Protein AF-A0A7G1IHW8-F1 (afdb_monomer)

Organism: Mycobacterium kansasii (NCBI:txid1768)

Sequence (195 aa):
MTLSGDTATEGTVLIKMADIDGETWSEVPGPQPHAETDEQLTARFERDAIPLLDQLYGGALRMTRNPADAEDLLQETMVKAYAGFRSFREGTNLKAWLYRILTNTYINSYRKKQRQPAEYPTEAITDWQLAANAEHSSSGLRSAEVEALEALPDSEIKEALQALPEEFRMAVYYADVEGFPTRRSPRSWIPRSGR

Solvent-accessible surface area (backbone atoms only — not comparable to full-atom values): 12651 Å² total; per-residue (Å²): 135,88,80,91,84,88,79,88,84,88,87,87,78,88,80,82,89,86,78,95,87,79,82,83,75,73,79,72,81,67,85,66,84,75,73,75,47,69,69,58,51,48,54,52,45,50,68,65,47,57,81,44,44,68,59,51,40,55,51,33,31,73,74,61,76,36,69,69,61,11,51,54,50,46,51,55,31,49,55,52,44,60,76,47,45,86,77,56,64,86,94,55,68,59,68,63,52,51,51,50,47,36,51,53,49,51,52,50,52,51,55,50,55,72,73,42,84,88,81,77,95,62,99,66,86,50,71,65,58,52,51,59,53,21,78,76,42,98,75,46,83,76,52,73,65,57,57,52,54,69,71,46,81,56,63,68,61,50,51,56,48,64,71,41,58,67,74,59,38,54,53,49,46,44,42,73,73,72,58,47,66,77,89,73,60,68,95,72,82,65,82,78,82,77,130

Mean predicted aligned error: 17.04 Å

Secondary structure (DSSP, 8-state):
--------------PPP-----------------PPPHHHHHHHHHHHHGGGHHHHHHHHHHHHSSHHHHHHHHHHHHHHHHHHGGGPPTTS-HHHHHHHHHHHHHHHHHHHHHHS------SS--HHHHHHHHTTSSS-PPPHHHHHHHHS--HHHHHHHHHS-HHHHHHHIIIIIS---GGG--TTSS-----

InterPro domains:
  IPR000838 RNA polymerase sigma factor 70, ECF, conserved site [PS01063] (70-101)
  IPR007627 RNA polymerase sigma-70 region 2 [PF04542] (53-115)
  IPR013325 RNA polymerase sigma factor, region 2 [SSF88946] (33-132)
  IPR014284 RNA polymerase sigma-70-like domain [TIGR02937] (53-180)
  IPR014293 RNA polymerase sigma-70, actinobacteria [TIGR02947] (35-182)
  IPR039425 RNA polymerase sigma-70-like [PTHR43133] (52-182)

Nearest PDB structures (foldseek):
  6kon-assembly1_F  TM=9.443E-01  e=2.917E-16  Mycobacterium tuberculosis H37Rv
  6kop-assembly1_F  TM=8.930E-01  e=6.511E-14  Mycobacterium tuberculosis H37Rv
  6jcy-assembly1_F  TM=8.325E-01  e=1.889E-11  Mycobacterium tuberculosis H37Rv
  8z6g-assembly1_B  TM=4.455E-01  e=2.459E-04  Pseudomonas aeruginosa
  8z6g-assembly3_F  TM=4.409E-01  e=6.004E-04  Pseudomonas aeruginosa

Structure (mmCIF, N/CA/C/O backbone):
data_AF-A0A7G1IHW8-F1
#
_entry.id   AF-A0A7G1IHW8-F1
#
loop_
_atom_site.group_PDB
_atom_site.id
_atom_site.type_symbol
_atom_site.label_atom_id
_atom_site.label_alt_id
_atom_site.label_comp_id
_atom_site.label_asym_id
_atom_site.label_entity_id
_atom_site.label_seq_id
_atom_site.pdbx_PDB_ins_code
_atom_site.Cartn_x
_atom_site.Cartn_y
_atom_site.Cartn_z
_atom_site.occupancy
_atom_site.B_iso_or_equiv
_atom_site.auth_seq_id
_atom_site.auth_comp_id
_atom_site.auth_asym_id
_atom_site.auth_atom_id
_atom_site.pdbx_PDB_model_num
ATOM 1 N N . MET A 1 1 ? 31.142 -50.640 44.356 1.00 38.00 1 MET A N 1
ATOM 2 C CA . MET A 1 1 ? 30.486 -51.314 45.494 1.00 38.00 1 MET A CA 1
ATOM 3 C C . MET A 1 1 ? 29.102 -50.665 45.625 1.00 38.00 1 MET A C 1
ATOM 5 O O . MET A 1 1 ? 29.070 -49.513 46.020 1.00 38.00 1 MET A O 1
ATOM 9 N N . THR A 1 2 ? 28.034 -51.115 44.936 1.00 38.03 2 THR A N 1
ATOM 10 C CA . THR A 1 2 ? 27.139 -52.272 45.249 1.00 38.03 2 THR A CA 1
ATOM 11 C C . THR A 1 2 ? 26.574 -52.139 46.675 1.00 38.03 2 THR A C 1
ATOM 13 O O . THR A 1 2 ? 27.388 -52.007 47.578 1.00 38.03 2 THR A O 1
ATOM 16 N N . LEU A 1 3 ? 25.278 -52.142 47.018 1.00 37.34 3 LEU A N 1
ATOM 17 C CA . LEU A 1 3 ? 23.988 -52.660 46.505 1.00 37.34 3 LEU A CA 1
ATOM 18 C C . LEU A 1 3 ? 22.860 -51.849 47.219 1.00 37.34 3 LEU A C 1
ATOM 20 O O . LEU A 1 3 ? 23.146 -51.260 48.254 1.00 37.34 3 LEU A O 1
ATOM 24 N N . SER A 1 4 ? 21.653 -51.600 46.689 1.00 36.72 4 SER A N 1
ATOM 25 C CA . SER A 1 4 ? 20.512 -52.489 46.356 1.00 36.72 4 SER A CA 1
ATOM 26 C C . SER A 1 4 ? 19.758 -53.088 47.566 1.00 36.72 4 SER A C 1
ATOM 28 O O . SER A 1 4 ? 20.393 -53.572 48.497 1.00 36.72 4 SER A O 1
ATOM 30 N N . GLY A 1 5 ? 18.415 -53.078 47.487 1.00 35.91 5 GLY A N 1
ATOM 31 C CA . GLY A 1 5 ? 17.436 -53.707 48.399 1.00 35.91 5 GLY A CA 1
ATOM 32 C C . GLY A 1 5 ? 16.431 -52.680 48.943 1.00 35.91 5 GLY A C 1
ATOM 33 O O . GLY A 1 5 ? 16.771 -51.943 49.858 1.00 35.91 5 GLY A O 1
ATOM 34 N N . ASP A 1 6 ? 15.300 -52.374 48.301 1.00 41.12 6 ASP A N 1
ATOM 35 C CA . ASP A 1 6 ? 14.093 -53.181 48.020 1.00 41.12 6 ASP A CA 1
ATOM 36 C C . ASP A 1 6 ? 13.326 -53.626 49.278 1.00 41.12 6 ASP A C 1
ATOM 38 O O . ASP A 1 6 ? 13.800 -54.475 50.027 1.00 41.12 6 ASP A O 1
ATOM 42 N N . THR A 1 7 ? 12.125 -53.065 49.461 1.00 38.62 7 THR A N 1
ATOM 43 C CA . THR A 1 7 ? 11.012 -53.656 50.218 1.00 38.62 7 THR A CA 1
ATOM 44 C C . THR A 1 7 ? 9.680 -53.179 49.625 1.00 38.62 7 THR A C 1
ATOM 46 O O . THR A 1 7 ? 9.124 -52.144 49.996 1.00 38.62 7 THR A O 1
ATOM 49 N N . ALA A 1 8 ? 9.131 -53.969 48.704 1.00 40.31 8 ALA A N 1
ATOM 50 C CA . ALA A 1 8 ? 7.685 -54.064 48.522 1.00 40.31 8 ALA A CA 1
ATOM 51 C C . ALA A 1 8 ? 7.034 -54.658 49.788 1.00 40.31 8 ALA A C 1
ATOM 53 O O . ALA A 1 8 ? 7.705 -55.405 50.500 1.00 40.31 8 ALA A O 1
ATOM 54 N N . THR A 1 9 ? 5.754 -54.352 50.057 1.00 36.25 9 THR A N 1
ATOM 55 C CA . THR A 1 9 ? 4.663 -55.317 50.369 1.00 36.25 9 THR A CA 1
ATOM 56 C C . THR A 1 9 ? 3.375 -54.575 50.787 1.00 36.25 9 THR A C 1
ATOM 58 O O . THR A 1 9 ? 3.315 -53.927 51.825 1.00 36.25 9 THR A O 1
ATOM 61 N N . GLU A 1 10 ? 2.379 -54.683 49.903 1.00 34.34 10 GLU A N 1
ATOM 62 C CA . GLU A 1 10 ? 0.945 -54.959 50.119 1.00 34.34 10 GLU A CA 1
ATOM 63 C C . GLU A 1 10 ? 0.137 -54.183 51.178 1.00 34.34 10 GLU A C 1
ATOM 65 O O . GLU A 1 10 ? 0.258 -54.372 52.384 1.00 34.34 10 GLU A O 1
ATOM 70 N N . GLY A 1 11 ? -0.850 -53.429 50.682 1.00 34.06 11 GLY A N 1
ATOM 71 C CA . GLY A 1 11 ? -2.014 -52.977 51.440 1.00 34.06 11 GLY A CA 1
ATOM 72 C C . GLY A 1 11 ? -3.302 -53.386 50.729 1.00 34.06 11 GLY A C 1
ATOM 73 O O . GLY A 1 11 ? -3.938 -52.565 50.075 1.00 34.06 11 GLY A O 1
ATOM 74 N N . THR A 1 12 ? -3.676 -54.661 50.838 1.00 35.47 12 THR A N 1
ATOM 75 C CA . THR A 1 12 ? -5.012 -55.152 50.473 1.00 35.47 12 THR A CA 1
ATOM 76 C C . THR A 1 12 ? -5.963 -54.854 51.627 1.00 35.47 12 THR A C 1
ATOM 78 O O . THR A 1 12 ? -5.874 -55.488 52.675 1.00 35.47 12 THR A O 1
ATOM 81 N N . VAL A 1 13 ? -6.904 -53.928 51.437 1.00 38.59 13 VAL A N 1
ATOM 82 C CA . VAL A 1 13 ? -8.080 -53.815 52.310 1.00 38.59 13 VAL A CA 1
ATOM 83 C C . VAL A 1 13 ? -9.322 -54.086 51.474 1.00 38.59 13 VAL A C 1
ATOM 85 O O . VAL A 1 13 ? -9.838 -53.227 50.764 1.00 38.59 13 VAL A O 1
ATOM 88 N N . LEU A 1 14 ? -9.775 -55.334 51.569 1.00 32.97 14 LEU A N 1
ATOM 89 C CA . LEU A 1 14 ? -11.111 -55.775 51.194 1.00 32.97 14 LEU A CA 1
ATOM 90 C C . LEU A 1 14 ? -12.126 -55.111 52.136 1.00 32.97 14 LEU A C 1
ATOM 92 O O . LEU A 1 14 ? -12.186 -55.463 53.314 1.00 32.97 14 LEU A O 1
ATOM 96 N N . ILE A 1 15 ? -12.942 -54.189 51.622 1.00 37.16 15 ILE A N 1
ATOM 97 C CA . ILE A 1 15 ? -14.174 -53.754 52.293 1.00 37.16 15 ILE A CA 1
ATOM 98 C C . ILE A 1 15 ? -15.341 -54.517 51.668 1.00 37.16 15 ILE A C 1
ATOM 100 O O . ILE A 1 15 ? -15.551 -54.514 50.456 1.00 37.16 15 ILE A O 1
ATOM 104 N N . LYS A 1 16 ? -16.042 -55.237 52.539 1.00 33.97 16 LYS A N 1
ATOM 105 C CA . LYS A 1 16 ? -17.145 -56.154 52.264 1.00 33.97 16 LYS A CA 1
ATOM 106 C C . LYS A 1 16 ? -18.456 -55.374 52.092 1.00 33.97 16 LYS A C 1
ATOM 108 O O . LYS A 1 16 ? -18.687 -54.395 52.793 1.00 33.97 16 LYS A O 1
ATOM 113 N N . MET A 1 17 ? -19.281 -55.853 51.163 1.00 37.34 17 MET A N 1
ATOM 114 C CA . MET A 1 17 ? -20.646 -55.412 50.835 1.00 37.34 17 MET A CA 1
ATOM 115 C C . MET A 1 17 ? -21.640 -55.505 52.005 1.00 37.34 17 MET A C 1
ATOM 117 O O . MET A 1 17 ? -21.532 -56.449 52.791 1.00 37.34 17 MET A O 1
ATOM 121 N N . ALA A 1 18 ? -22.617 -54.580 52.002 1.00 32.38 18 ALA A N 1
ATOM 122 C CA . ALA A 1 18 ? -24.014 -54.604 52.512 1.00 32.38 18 ALA A CA 1
ATOM 123 C C . ALA A 1 18 ? -24.381 -53.142 52.897 1.00 32.38 18 ALA A C 1
ATOM 125 O O . ALA A 1 18 ? -23.586 -52.517 53.588 1.00 32.38 18 ALA A O 1
ATOM 126 N N . ASP A 1 19 ? -25.453 -52.452 52.500 1.00 32.84 19 ASP A N 1
ATOM 127 C CA . ASP A 1 19 ? -26.724 -52.744 51.840 1.00 32.84 19 ASP A CA 1
ATOM 128 C C . ASP A 1 19 ? -27.242 -51.433 51.188 1.00 32.84 19 ASP A C 1
ATOM 130 O O . ASP A 1 19 ? -27.009 -50.342 51.698 1.00 32.84 19 ASP A O 1
ATOM 134 N N . ILE A 1 20 ? -27.866 -51.568 50.016 1.00 45.91 20 ILE A N 1
ATOM 135 C CA . ILE A 1 20 ? -29.153 -50.990 49.572 1.00 45.91 20 ILE A CA 1
ATOM 136 C C . ILE A 1 20 ? -29.663 -49.720 50.307 1.00 45.91 20 ILE A C 1
ATOM 138 O O . ILE A 1 20 ? -30.088 -49.808 51.453 1.00 45.91 20 ILE A O 1
ATOM 142 N N . ASP A 1 21 ? -29.655 -48.581 49.588 1.00 38.84 21 ASP A N 1
ATOM 143 C CA . ASP A 1 21 ? -30.686 -47.514 49.493 1.00 38.84 21 ASP A CA 1
ATOM 144 C C . ASP A 1 21 ? -30.067 -46.108 49.335 1.00 38.84 21 ASP A C 1
ATOM 146 O O . ASP A 1 21 ? -29.251 -45.677 50.147 1.00 38.84 21 ASP A O 1
ATOM 150 N N . GLY A 1 22 ? -30.508 -45.360 48.316 1.00 36.78 22 GLY A N 1
ATOM 151 C CA . GLY A 1 22 ? -30.334 -43.901 48.250 1.00 36.78 22 GLY A CA 1
ATOM 152 C C . GLY A 1 22 ? -29.713 -43.379 46.956 1.00 36.78 22 GLY A C 1
ATOM 153 O O . GLY A 1 22 ? -28.584 -43.716 46.616 1.00 36.78 22 GLY A O 1
ATOM 154 N N . GLU A 1 23 ? -30.484 -42.541 46.261 1.00 42.62 23 GLU A N 1
ATOM 155 C CA . GLU A 1 23 ? -30.147 -41.688 45.118 1.00 42.62 23 GLU A CA 1
ATOM 156 C C . GLU A 1 23 ? -28.685 -41.702 44.628 1.00 42.62 23 GLU A C 1
ATOM 158 O O . GLU A 1 23 ? -27.805 -41.027 45.172 1.00 42.62 23 GLU A O 1
ATOM 163 N N . THR A 1 24 ? -28.450 -42.320 43.465 1.00 34.72 24 THR A N 1
ATOM 164 C CA . THR A 1 24 ? -27.388 -41.850 42.572 1.00 34.72 24 THR A CA 1
ATOM 165 C C . THR A 1 24 ? -27.776 -40.462 42.083 1.00 34.72 24 THR A C 1
ATOM 167 O O . THR A 1 24 ? -28.508 -40.315 41.102 1.00 34.72 24 THR A O 1
ATOM 170 N N . TRP A 1 25 ? -27.284 -39.443 42.781 1.00 33.88 25 TRP A N 1
ATOM 171 C CA . TRP A 1 25 ? -27.135 -38.103 42.240 1.00 33.88 25 TRP A CA 1
ATOM 172 C C . TRP A 1 25 ? -26.283 -38.219 40.978 1.00 33.88 25 TRP A C 1
ATOM 174 O O . TRP A 1 25 ? -25.057 -38.290 41.040 1.00 33.88 25 TRP A O 1
ATOM 184 N N . SER A 1 26 ? -26.937 -38.308 39.820 1.00 46.09 26 SER A N 1
ATOM 185 C CA . SER A 1 26 ? -26.280 -38.055 38.549 1.00 46.09 26 SER A CA 1
ATOM 186 C C . SER A 1 26 ? -25.810 -36.612 38.605 1.00 46.09 26 SER A C 1
ATOM 188 O O . SER A 1 26 ? -26.622 -35.686 38.563 1.00 46.09 26 SER A O 1
ATOM 190 N N . GLU A 1 27 ? -24.508 -36.458 38.792 1.00 46.34 27 GLU A N 1
ATOM 191 C CA . GLU A 1 27 ? -23.793 -35.199 38.800 1.00 46.34 27 GLU A CA 1
ATOM 192 C C . GLU A 1 27 ? -24.181 -34.403 37.553 1.00 46.34 27 GLU A C 1
ATOM 194 O O . GLU A 1 27 ? -23.764 -34.697 36.433 1.00 46.34 27 GLU A O 1
ATOM 199 N N . VAL A 1 28 ? -25.075 -33.431 37.747 1.00 52.84 28 VAL A N 1
ATOM 200 C CA . VAL A 1 28 ? -25.404 -32.438 36.733 1.00 52.84 28 VAL A CA 1
ATOM 201 C C . VAL A 1 28 ? -24.107 -31.669 36.515 1.00 52.84 28 VAL A C 1
ATOM 203 O O . VAL A 1 28 ? -23.625 -31.058 37.475 1.00 52.84 28 VAL A O 1
ATOM 206 N N . PRO A 1 29 ? -23.509 -31.676 35.311 1.00 53.09 29 PRO A N 1
ATOM 207 C CA . PRO A 1 29 ? -22.390 -30.796 35.058 1.00 53.09 29 PRO A CA 1
ATOM 208 C C . PRO A 1 29 ? -22.933 -29.380 35.229 1.00 53.09 29 PRO A C 1
ATOM 210 O O . PRO A 1 29 ? -23.807 -28.944 34.476 1.00 53.09 29 PRO A O 1
ATOM 213 N N . GLY A 1 30 ? -22.476 -28.701 36.284 1.00 45.94 30 GLY A N 1
ATOM 214 C CA . GLY A 1 30 ? -22.825 -27.313 36.545 1.00 45.94 30 GLY A CA 1
ATOM 215 C C . GLY A 1 30 ? -22.579 -26.478 35.286 1.00 45.94 30 GLY A C 1
ATOM 216 O O . GLY A 1 30 ? -21.710 -26.833 34.483 1.00 45.94 30 GLY A O 1
ATOM 217 N N . PRO A 1 31 ? -23.346 -25.397 35.069 1.00 47.94 31 PRO A N 1
ATOM 218 C CA . PRO A 1 31 ? -23.211 -24.587 33.871 1.00 47.94 31 PRO A CA 1
ATOM 219 C C . PRO A 1 31 ? -21.770 -24.080 33.793 1.00 47.94 31 PRO A C 1
ATOM 221 O O . PRO A 1 31 ? -21.360 -23.211 34.562 1.00 47.94 31 PRO A O 1
ATOM 224 N N . GLN A 1 32 ? -20.990 -24.658 32.876 1.00 52.56 32 GLN A N 1
ATOM 225 C CA . GLN A 1 32 ? -19.699 -24.116 32.474 1.00 52.56 32 GLN A CA 1
ATOM 226 C C . GLN A 1 32 ? -19.947 -22.645 32.109 1.00 52.56 32 GLN A C 1
ATOM 228 O O . GLN A 1 32 ? -20.956 -22.372 31.442 1.00 52.56 32 GLN A O 1
ATOM 233 N N . PRO A 1 33 ? -19.105 -21.687 32.544 1.00 53.47 33 PRO A N 1
ATOM 234 C CA . PRO A 1 33 ? -19.238 -20.306 32.107 1.00 53.47 33 PRO A CA 1
ATOM 235 C C . PRO A 1 33 ? -19.201 -20.348 30.584 1.00 53.47 33 PRO A C 1
ATOM 237 O O . PRO A 1 33 ? -18.226 -20.797 29.985 1.00 53.47 33 PRO A O 1
ATOM 240 N N . HIS A 1 34 ? -20.335 -20.028 29.983 1.00 52.69 34 HIS A N 1
ATOM 241 C CA . HIS A 1 34 ? -20.619 -20.221 28.573 1.00 52.69 34 HIS A CA 1
ATOM 242 C C . HIS A 1 34 ? -19.619 -19.366 27.810 1.00 52.69 34 HIS A C 1
ATOM 244 O O . HIS A 1 34 ? -19.762 -18.147 27.740 1.00 52.69 34 HIS A O 1
ATOM 250 N N . ALA A 1 35 ? -18.567 -20.010 27.304 1.00 69.44 35 ALA A N 1
ATOM 251 C CA . ALA A 1 35 ? -17.687 -19.409 26.327 1.00 69.44 35 ALA A CA 1
ATOM 252 C C . ALA A 1 35 ? -18.592 -18.934 25.189 1.00 69.44 35 ALA A C 1
ATOM 254 O O . ALA A 1 35 ? -19.310 -19.740 24.595 1.00 69.44 35 ALA A O 1
ATOM 255 N N . GLU A 1 36 ? -18.626 -17.620 24.981 1.00 77.06 36 GLU A N 1
ATOM 256 C CA . GLU A 1 36 ? -19.413 -16.985 23.931 1.00 77.06 36 GLU A CA 1
ATOM 257 C C . GLU A 1 36 ? -19.161 -17.723 22.610 1.00 77.06 36 GLU A C 1
ATOM 259 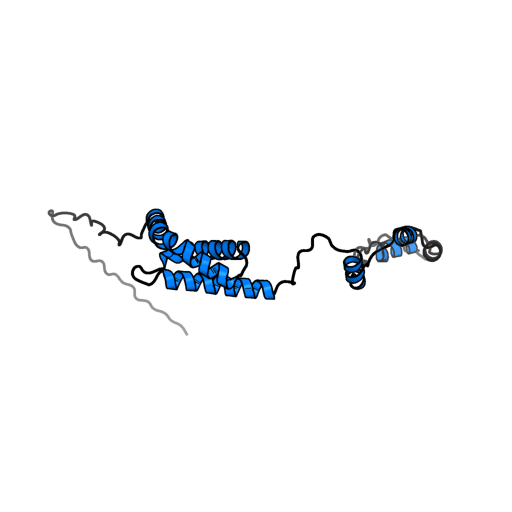O O . GLU A 1 36 ? -18.010 -17.962 22.228 1.00 77.06 36 GLU A O 1
ATOM 264 N N . THR A 1 37 ? -20.237 -18.152 21.948 1.00 87.81 37 THR A N 1
ATOM 265 C CA . THR A 1 37 ? -20.127 -18.804 20.636 1.00 87.81 37 THR A CA 1
ATOM 266 C C . THR A 1 37 ? -19.583 -17.809 19.613 1.00 87.81 37 THR A C 1
ATOM 268 O O . THR A 1 37 ? -19.703 -16.597 19.793 1.00 87.81 37 THR A O 1
ATOM 271 N N . ASP A 1 38 ? -18.981 -18.298 18.527 1.00 87.12 38 ASP A N 1
ATOM 272 C CA . ASP A 1 38 ? -18.393 -17.400 17.524 1.00 87.12 38 ASP A CA 1
ATOM 273 C C . ASP A 1 38 ? -19.450 -16.464 16.920 1.00 87.12 38 ASP A C 1
ATOM 275 O O . ASP A 1 38 ? -19.215 -15.270 16.810 1.00 87.12 38 ASP A O 1
ATOM 279 N N . GLU A 1 39 ? -20.657 -16.976 16.666 1.00 89.38 39 GLU A N 1
ATOM 280 C CA . GLU A 1 39 ? -21.793 -16.194 16.163 1.00 89.38 39 GLU A CA 1
ATOM 281 C C . GLU A 1 39 ? -22.210 -15.068 17.122 1.00 89.38 39 GLU A C 1
ATOM 283 O O . GLU A 1 39 ? -22.455 -13.938 16.697 1.00 89.38 39 GLU A O 1
ATOM 288 N N . GLN A 1 40 ? -22.260 -15.350 18.429 1.00 90.19 40 GLN A N 1
ATOM 289 C CA . GLN A 1 40 ? -22.561 -14.338 19.448 1.00 90.19 40 GLN A CA 1
ATOM 290 C C . GLN A 1 40 ? -21.471 -13.264 19.500 1.00 90.19 40 GLN A C 1
ATOM 292 O O . GLN A 1 40 ? -21.778 -12.072 19.561 1.00 90.19 40 GLN A O 1
ATOM 297 N N . LEU A 1 41 ? -20.209 -13.682 19.389 1.00 88.75 41 LEU A N 1
ATOM 298 C CA . LEU A 1 41 ? -19.065 -12.784 19.393 1.00 88.75 41 LEU A CA 1
ATOM 299 C C . LEU A 1 41 ? -19.035 -11.883 18.153 1.00 88.75 41 LEU A C 1
ATOM 301 O O . LEU A 1 41 ? -18.745 -10.689 18.273 1.00 88.75 41 LEU A O 1
ATOM 305 N N . THR A 1 42 ? -19.374 -12.421 16.979 1.00 91.06 42 THR A N 1
ATOM 306 C CA . THR A 1 42 ? -19.546 -11.643 15.746 1.00 91.06 42 THR A CA 1
ATOM 307 C C . THR A 1 42 ? -20.673 -10.629 15.898 1.00 91.06 42 THR A C 1
ATOM 309 O O . THR A 1 42 ? -20.454 -9.443 15.661 1.00 91.06 42 THR A O 1
ATOM 312 N N . ALA A 1 43 ? -21.845 -11.048 16.382 1.00 92.62 43 ALA A N 1
ATOM 313 C CA . ALA A 1 43 ? -22.979 -10.148 16.586 1.00 92.62 43 ALA A CA 1
ATOM 314 C C . ALA A 1 43 ? -22.649 -9.014 17.575 1.00 92.62 43 ALA A C 1
ATOM 316 O O . ALA A 1 43 ? -23.015 -7.855 17.354 1.00 92.62 43 ALA A O 1
ATOM 317 N N . ARG A 1 44 ? -21.909 -9.320 18.649 1.00 90.81 44 ARG A N 1
ATOM 318 C CA . ARG A 1 44 ? -21.406 -8.315 19.593 1.00 90.81 44 ARG A CA 1
ATOM 319 C C . ARG A 1 44 ? -20.441 -7.343 18.916 1.00 90.81 44 ARG A C 1
ATOM 321 O O . ARG A 1 44 ? -20.553 -6.133 19.113 1.00 90.81 44 ARG A O 1
ATOM 328 N N . PHE A 1 45 ? -19.498 -7.863 18.131 1.00 92.12 45 PHE A N 1
ATOM 329 C CA . PHE A 1 45 ? -18.530 -7.046 17.404 1.00 92.12 45 PHE A CA 1
ATOM 330 C C . PHE A 1 45 ? -19.229 -6.083 16.452 1.00 92.12 45 PHE A C 1
ATOM 332 O O . PHE A 1 45 ? -18.940 -4.892 16.476 1.00 92.12 45 PHE A O 1
ATOM 339 N N . GLU A 1 46 ? -20.174 -6.575 15.656 1.00 93.25 46 GLU A N 1
ATOM 340 C CA . GLU A 1 46 ? -20.927 -5.759 14.708 1.00 93.25 46 GLU A CA 1
ATOM 341 C C . GLU A 1 46 ? -21.697 -4.642 15.414 1.00 93.25 46 GLU A C 1
ATOM 343 O O . GLU A 1 46 ? -21.552 -3.473 15.055 1.00 93.25 46 GLU A O 1
ATOM 348 N N . ARG A 1 47 ? -22.442 -4.978 16.474 1.00 92.81 47 ARG A N 1
ATOM 349 C CA . ARG A 1 47 ? -23.218 -4.011 17.262 1.00 92.81 47 ARG A CA 1
ATOM 350 C C . ARG A 1 47 ? -22.357 -2.862 17.791 1.00 92.81 47 ARG A C 1
ATOM 352 O O . ARG A 1 47 ? -22.782 -1.709 17.736 1.00 92.81 47 ARG A O 1
ATOM 359 N N . ASP A 1 48 ? -21.171 -3.173 18.311 1.00 91.62 48 ASP A N 1
ATOM 360 C CA . ASP A 1 48 ? -20.350 -2.193 19.025 1.00 91.62 48 ASP A CA 1
ATOM 361 C C . ASP A 1 48 ? -19.326 -1.489 18.112 1.00 91.62 48 ASP A C 1
ATOM 363 O O . ASP A 1 48 ? -19.006 -0.317 18.328 1.00 91.62 48 ASP A O 1
ATOM 367 N N . ALA A 1 49 ? -18.806 -2.174 17.088 1.00 91.75 49 ALA A N 1
ATOM 368 C CA . ALA A 1 49 ? -17.748 -1.661 16.218 1.00 91.75 49 ALA A CA 1
ATOM 369 C C . ALA A 1 49 ? -18.275 -0.937 14.969 1.00 91.75 49 ALA A C 1
ATOM 371 O O . ALA A 1 49 ? -17.673 0.065 14.578 1.00 91.75 49 ALA A O 1
ATOM 372 N N . ILE A 1 50 ? -19.392 -1.376 14.364 1.00 92.56 50 ILE A N 1
ATOM 373 C CA . ILE A 1 50 ? -19.949 -0.735 13.153 1.00 92.56 50 ILE A CA 1
ATOM 374 C C . ILE A 1 50 ? -20.242 0.759 13.371 1.00 92.56 50 ILE A C 1
ATOM 376 O O . ILE A 1 50 ? -19.817 1.560 12.538 1.00 92.56 50 ILE A O 1
ATOM 380 N N . PRO A 1 51 ? -20.855 1.200 14.490 1.00 95.06 51 PRO A N 1
ATOM 381 C CA . PRO A 1 51 ? -21.108 2.626 14.726 1.00 95.06 51 PRO A CA 1
ATOM 382 C C . PRO A 1 51 ? -19.836 3.485 14.831 1.00 95.06 51 PRO A C 1
ATOM 384 O O . PRO A 1 51 ? -19.894 4.711 14.734 1.00 95.06 51 PRO A O 1
ATOM 387 N N . LEU A 1 52 ? -18.679 2.860 15.073 1.00 94.44 52 LEU A N 1
ATOM 388 C CA . LEU A 1 52 ? -17.389 3.536 15.193 1.00 94.44 52 LEU A CA 1
ATOM 389 C C . LEU A 1 52 ? -16.628 3.605 13.861 1.00 94.44 52 LEU A C 1
ATOM 391 O O . LEU A 1 52 ? -15.633 4.332 13.795 1.00 94.44 52 LEU A O 1
ATOM 395 N N . LEU A 1 53 ? -17.084 2.905 12.814 1.00 94.50 53 LEU A N 1
ATOM 396 C CA . LEU A 1 53 ? -16.408 2.836 11.514 1.00 94.50 53 LEU A CA 1
ATOM 397 C C . LEU A 1 53 ? -16.190 4.215 10.896 1.00 94.50 53 LEU A C 1
ATOM 399 O O . LEU A 1 53 ? -15.052 4.542 10.572 1.00 94.50 53 LEU A O 1
ATOM 403 N N . ASP A 1 54 ? -17.222 5.058 10.823 1.00 95.00 54 ASP A N 1
ATOM 404 C CA . ASP A 1 54 ? -17.109 6.400 10.229 1.00 95.00 54 ASP A CA 1
ATOM 405 C C . ASP A 1 54 ? -16.082 7.275 10.962 1.00 95.00 54 ASP A C 1
ATOM 407 O O . ASP A 1 54 ? -15.318 8.031 10.356 1.00 95.00 54 ASP A O 1
ATOM 411 N N . GLN A 1 55 ? -16.006 7.147 12.290 1.00 95.56 55 GLN A N 1
ATOM 412 C CA . GLN A 1 55 ? -15.038 7.893 13.096 1.00 95.56 55 GLN A CA 1
ATOM 413 C C . GLN A 1 55 ? -13.611 7.371 12.887 1.00 95.56 55 GLN A C 1
ATOM 415 O O . GLN A 1 55 ? -12.664 8.161 12.800 1.00 95.56 55 GLN A O 1
ATOM 420 N N . LEU A 1 56 ? -13.443 6.049 12.799 1.00 96.12 56 L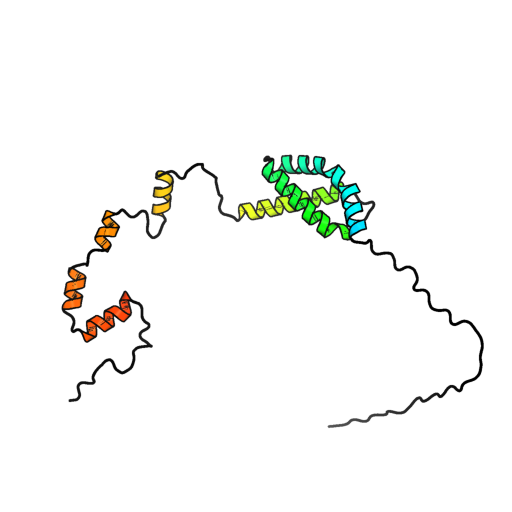EU A N 1
ATOM 421 C CA . LEU A 1 56 ? -12.157 5.425 12.496 1.00 96.12 56 LEU A CA 1
ATOM 422 C C . LEU A 1 56 ? -11.696 5.775 11.083 1.00 96.12 56 LEU A C 1
ATOM 424 O O . LEU A 1 56 ? -10.527 6.116 10.918 1.00 96.12 56 LEU A O 1
ATOM 428 N N . TYR A 1 57 ? -12.606 5.792 10.108 1.00 97.38 57 TYR A N 1
ATOM 429 C CA . TYR A 1 57 ? -12.338 6.227 8.742 1.00 97.38 57 TYR A CA 1
ATOM 430 C C . TYR A 1 57 ? -11.859 7.681 8.701 1.00 97.38 57 TYR A C 1
ATOM 432 O O . TYR A 1 57 ? -10.797 7.964 8.153 1.00 97.38 57 TYR A O 1
ATOM 440 N N . GLY A 1 58 ? -12.556 8.605 9.375 1.00 96.94 58 GLY A N 1
ATOM 441 C CA . GLY A 1 58 ? -12.102 9.997 9.485 1.00 96.94 58 GLY A CA 1
ATOM 442 C C . GLY A 1 58 ? -10.725 10.128 10.154 1.00 96.94 58 GLY A C 1
ATOM 443 O O . GLY A 1 58 ? -9.908 10.970 9.773 1.00 96.94 58 GLY A O 1
ATOM 444 N N . GLY A 1 59 ? -10.432 9.259 11.127 1.00 96.31 59 GLY A N 1
ATOM 445 C CA . GLY A 1 59 ? -9.107 9.135 11.735 1.00 96.31 59 GLY A CA 1
ATOM 446 C C . GLY A 1 59 ? -8.041 8.662 10.745 1.00 96.31 59 GLY A C 1
ATOM 447 O O . GLY A 1 59 ? -6.992 9.298 10.638 1.00 96.31 59 GLY A O 1
ATOM 448 N N . ALA A 1 60 ? -8.325 7.588 10.008 1.00 96.44 60 ALA A N 1
ATOM 449 C CA . ALA A 1 60 ? -7.459 7.012 8.986 1.00 96.44 60 ALA A CA 1
ATOM 450 C C . ALA A 1 60 ? -7.163 8.026 7.874 1.00 96.44 60 ALA A C 1
ATOM 452 O O . ALA A 1 60 ? -6.001 8.256 7.552 1.00 96.44 60 ALA A O 1
ATOM 453 N N . LEU A 1 61 ? -8.188 8.727 7.385 1.00 97.31 61 LEU A N 1
ATOM 454 C CA . LEU A 1 61 ? -8.066 9.740 6.340 1.00 97.31 61 LEU A CA 1
ATOM 455 C C . LEU A 1 61 ? -7.143 10.891 6.753 1.00 97.31 61 LEU A C 1
ATOM 457 O O . LEU A 1 61 ? -6.332 11.364 5.958 1.00 97.31 61 LEU A O 1
ATOM 461 N N . ARG A 1 62 ? -7.197 11.315 8.022 1.00 96.25 62 ARG A N 1
ATOM 462 C CA . ARG A 1 62 ? -6.278 12.335 8.550 1.00 96.25 62 ARG A CA 1
ATOM 463 C C . ARG A 1 62 ? -4.825 11.846 8.605 1.00 96.25 62 ARG A C 1
ATOM 465 O O . ARG A 1 62 ? -3.911 12.667 8.534 1.00 96.25 62 ARG A O 1
ATOM 472 N N . MET A 1 63 ? -4.607 10.539 8.756 1.00 93.69 63 MET A N 1
ATOM 473 C CA . MET A 1 63 ? -3.277 9.928 8.816 1.00 93.69 63 MET A CA 1
ATOM 474 C C . MET A 1 63 ? -2.695 9.673 7.421 1.00 93.69 63 MET A C 1
ATOM 476 O O . MET A 1 63 ? -1.533 9.998 7.196 1.00 93.69 63 MET A O 1
ATOM 480 N N . THR A 1 64 ? -3.485 9.132 6.490 1.00 93.62 64 THR A N 1
ATOM 481 C CA . THR A 1 64 ? -3.022 8.736 5.147 1.00 93.62 64 THR A CA 1
ATOM 482 C C . THR A 1 64 ? -3.102 9.861 4.121 1.00 93.62 64 THR A C 1
ATOM 484 O O . THR A 1 64 ? -2.302 9.888 3.191 1.00 93.62 64 THR A O 1
ATOM 487 N N . ARG A 1 65 ? -4.040 10.806 4.285 1.00 94.19 65 ARG A N 1
ATOM 488 C CA . ARG A 1 65 ? -4.355 11.882 3.322 1.00 94.19 65 ARG A CA 1
ATOM 489 C C . ARG A 1 65 ? -4.776 11.389 1.928 1.00 94.19 65 ARG A C 1
ATOM 491 O O . ARG A 1 65 ? -4.835 12.188 0.999 1.00 94.19 65 ARG A O 1
ATOM 498 N N . ASN A 1 66 ? -5.091 10.105 1.795 1.00 92.75 66 ASN A N 1
ATOM 499 C CA . ASN A 1 66 ? -5.563 9.464 0.575 1.00 92.75 66 ASN A CA 1
ATOM 500 C C . ASN A 1 66 ? -6.762 8.569 0.939 1.00 92.75 66 ASN A C 1
ATOM 502 O O . ASN A 1 66 ? -6.607 7.733 1.835 1.00 92.75 66 ASN A O 1
ATOM 506 N N . PRO A 1 67 ? -7.935 8.738 0.294 1.00 95.00 67 PRO A N 1
ATOM 507 C CA . PRO A 1 67 ? -9.117 7.916 0.554 1.00 95.00 67 PRO A CA 1
ATOM 508 C C . PRO A 1 67 ? -8.872 6.414 0.383 1.00 95.00 67 PRO A C 1
ATOM 510 O O . PRO A 1 67 ? -9.211 5.654 1.282 1.00 95.00 67 PRO A O 1
ATOM 513 N N . ALA A 1 68 ? -8.206 5.993 -0.698 1.00 94.19 68 ALA A N 1
ATOM 514 C CA . ALA A 1 68 ? -7.951 4.575 -0.962 1.00 94.19 68 ALA A CA 1
ATOM 515 C C . ALA A 1 68 ? -7.061 3.953 0.129 1.00 94.19 68 ALA A C 1
ATOM 517 O O . ALA A 1 68 ? -7.426 2.960 0.749 1.00 94.19 68 ALA A O 1
ATOM 518 N N . ASP A 1 69 ? -5.950 4.618 0.467 1.00 93.38 69 ASP A N 1
ATOM 519 C CA . ASP A 1 69 ? -5.070 4.162 1.552 1.00 93.38 69 ASP A CA 1
ATOM 520 C C . ASP A 1 69 ? -5.786 4.171 2.922 1.00 93.38 69 ASP A C 1
ATOM 522 O O . ASP A 1 69 ? -5.440 3.398 3.818 1.00 93.38 69 ASP A O 1
ATOM 526 N N . ALA A 1 70 ? -6.755 5.074 3.128 1.00 95.81 70 ALA A N 1
ATOM 527 C CA . ALA A 1 70 ? -7.544 5.134 4.359 1.00 95.81 70 ALA A CA 1
ATOM 528 C C . ALA A 1 70 ? -8.521 3.956 4.472 1.00 95.81 70 ALA A C 1
ATOM 530 O O . ALA A 1 70 ? -8.664 3.398 5.561 1.00 95.81 70 ALA A O 1
ATOM 531 N N . GLU A 1 71 ? -9.174 3.585 3.369 1.00 96.31 71 GLU A N 1
ATOM 532 C CA . GLU A 1 71 ? -10.049 2.414 3.288 1.00 96.31 71 GLU A CA 1
ATOM 533 C C . GLU A 1 71 ? -9.263 1.130 3.564 1.00 96.31 71 GLU A C 1
ATOM 535 O O . GLU A 1 71 ? -9.659 0.353 4.434 1.00 96.31 71 GLU A O 1
ATOM 540 N N . ASP A 1 72 ? -8.105 0.960 2.925 1.00 95.94 72 ASP A N 1
ATOM 541 C CA . ASP A 1 72 ? -7.229 -0.197 3.137 1.00 95.94 72 ASP A CA 1
ATOM 542 C C . ASP A 1 72 ? -6.775 -0.302 4.600 1.00 95.94 72 ASP A C 1
ATOM 544 O O . ASP A 1 72 ? -6.867 -1.359 5.235 1.00 95.94 72 ASP A O 1
ATOM 548 N N . LEU A 1 73 ? -6.335 0.820 5.180 1.00 96.44 73 LEU A N 1
ATOM 549 C CA . LEU A 1 73 ? -5.924 0.882 6.581 1.00 96.44 73 LEU A CA 1
ATOM 550 C C . LEU A 1 73 ? -7.080 0.536 7.534 1.00 96.44 73 LEU A C 1
ATOM 552 O O . LEU A 1 73 ? -6.869 -0.150 8.543 1.00 96.44 73 LEU A O 1
ATOM 556 N N . LEU A 1 74 ? -8.291 1.016 7.244 1.00 96.88 74 LEU A N 1
ATOM 557 C CA . LEU A 1 74 ? -9.483 0.713 8.030 1.00 96.88 74 LEU A CA 1
ATOM 558 C C . LEU A 1 74 ? -9.827 -0.777 7.947 1.00 96.88 74 LEU A C 1
ATOM 560 O O . LEU A 1 74 ? -10.023 -1.403 8.987 1.00 96.88 74 LEU A O 1
ATOM 564 N N . GLN A 1 75 ? -9.846 -1.358 6.748 1.00 96.06 75 GLN A N 1
ATOM 565 C CA . GLN A 1 75 ? -10.126 -2.781 6.555 1.00 96.06 75 GLN A CA 1
ATOM 566 C C . GLN A 1 75 ? -9.122 -3.656 7.309 1.00 96.06 75 GLN A C 1
ATOM 568 O O . GLN A 1 75 ? -9.517 -4.526 8.087 1.00 96.06 75 GLN A O 1
ATOM 573 N N . GLU A 1 76 ? -7.822 -3.385 7.168 1.00 96.94 76 GLU A N 1
ATOM 574 C CA . GLU A 1 76 ? -6.787 -4.147 7.872 1.00 96.94 76 GLU A CA 1
ATOM 575 C C . GLU A 1 76 ? -6.920 -4.011 9.401 1.00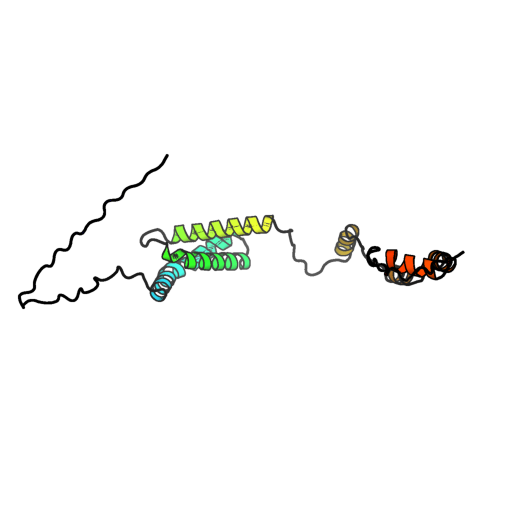 96.94 76 GLU A C 1
ATOM 577 O O . GLU A 1 76 ? -6.708 -4.969 10.153 1.00 96.94 76 GLU A O 1
ATOM 582 N N . THR A 1 77 ? -7.330 -2.832 9.874 1.00 96.62 77 THR A N 1
ATOM 583 C CA . THR A 1 77 ? -7.634 -2.591 11.290 1.00 96.62 77 THR A CA 1
ATOM 584 C C . THR A 1 77 ? -8.816 -3.432 11.759 1.00 96.62 77 THR A C 1
ATOM 586 O O . THR A 1 77 ? -8.724 -4.039 12.825 1.00 96.62 77 THR A O 1
ATOM 589 N N . MET A 1 78 ? -9.893 -3.517 10.975 1.00 95.56 78 MET A N 1
ATOM 590 C CA . MET A 1 78 ? -11.076 -4.312 11.312 1.00 95.56 78 MET A CA 1
ATOM 591 C C . MET A 1 78 ? -10.771 -5.810 11.342 1.00 95.56 78 MET A C 1
ATOM 593 O O . MET A 1 78 ? -11.185 -6.487 12.280 1.00 95.56 78 MET A O 1
ATOM 597 N N . VAL A 1 79 ? -9.967 -6.316 10.401 1.00 96.25 79 VAL A N 1
ATOM 598 C CA . VAL A 1 79 ? -9.506 -7.716 10.397 1.00 96.25 79 VAL A CA 1
ATOM 599 C C . VAL A 1 79 ? -8.726 -8.038 11.676 1.00 96.25 79 VAL A C 1
ATOM 601 O O . VAL A 1 79 ? -8.994 -9.039 12.344 1.00 96.25 79 VAL A O 1
ATOM 604 N N . LYS A 1 80 ? -7.787 -7.168 12.070 1.00 95.56 80 LYS A N 1
ATOM 605 C CA . LYS A 1 80 ? -7.002 -7.344 13.306 1.00 95.56 80 LYS A CA 1
ATOM 606 C C . LYS A 1 80 ? -7.849 -7.192 14.564 1.00 95.56 80 LYS A C 1
ATOM 608 O O . LYS A 1 80 ? -7.629 -7.914 15.536 1.00 95.56 80 LYS A O 1
ATOM 613 N N . ALA A 1 81 ? -8.798 -6.260 14.555 1.00 95.12 81 ALA A N 1
ATOM 614 C CA . ALA A 1 81 ? -9.722 -6.054 15.658 1.00 95.12 81 ALA A CA 1
ATOM 615 C C . ALA A 1 81 ? -10.605 -7.285 15.861 1.00 95.12 81 ALA A C 1
ATOM 617 O O . ALA A 1 81 ? -10.668 -7.779 16.980 1.00 95.12 81 ALA A O 1
ATOM 618 N N . TYR A 1 82 ? -11.194 -7.829 14.795 1.00 93.88 82 TYR A N 1
ATOM 619 C CA . TYR A 1 82 ? -12.010 -9.039 14.856 1.00 93.88 82 TYR A CA 1
ATOM 620 C C . TYR A 1 82 ? -11.211 -10.235 15.391 1.00 93.88 82 TYR A C 1
ATOM 622 O O . TYR A 1 82 ? -11.624 -10.877 16.356 1.00 93.88 82 TYR A O 1
ATOM 630 N N . ALA A 1 83 ? -10.002 -10.462 14.862 1.00 93.19 83 ALA A N 1
ATOM 631 C CA . ALA A 1 83 ? -9.116 -11.531 15.331 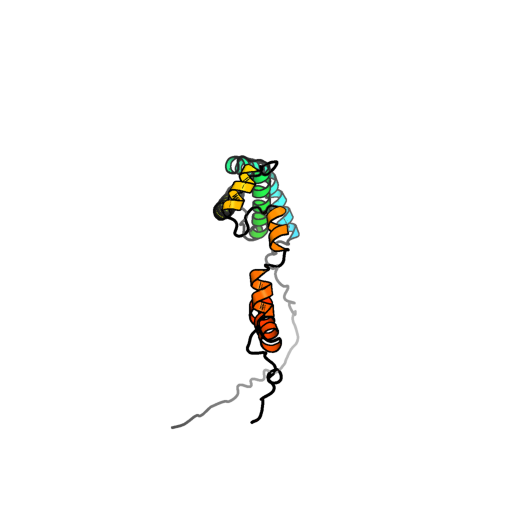1.00 93.19 83 ALA A CA 1
ATOM 632 C C . ALA A 1 83 ? -8.744 -11.398 16.823 1.00 93.19 83 ALA A C 1
ATOM 634 O O . ALA A 1 83 ? -8.592 -12.398 17.524 1.00 93.19 83 ALA A O 1
ATOM 635 N N . GLY A 1 84 ? -8.605 -10.166 17.325 1.00 90.69 84 GLY A N 1
ATOM 636 C CA . GLY A 1 84 ? -8.298 -9.876 18.727 1.00 90.69 84 GLY A CA 1
ATOM 637 C C . GLY A 1 84 ? -9.520 -9.717 19.638 1.00 90.69 84 GLY A C 1
ATOM 638 O O . GLY A 1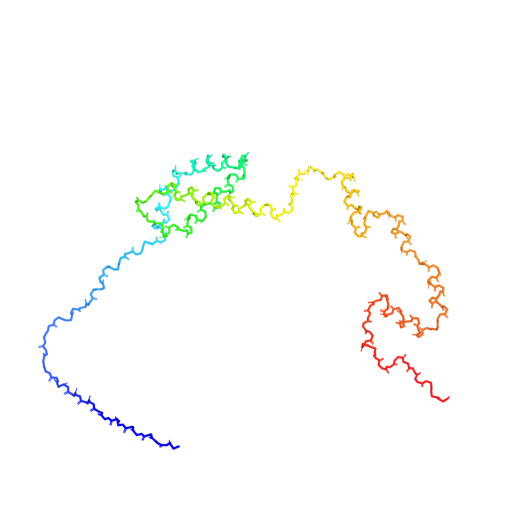 84 ? -9.349 -9.582 20.853 1.00 90.69 84 GLY A O 1
ATOM 639 N N . PHE A 1 85 ? -10.742 -9.725 19.100 1.00 91.62 85 PHE A N 1
ATOM 640 C CA . PHE A 1 85 ? -11.934 -9.275 19.823 1.00 91.62 85 PHE A CA 1
ATOM 641 C C . PHE A 1 85 ? -12.318 -10.190 20.987 1.00 91.62 85 PHE A C 1
ATOM 643 O O . PHE A 1 85 ? -12.821 -9.714 22.000 1.00 91.62 85 PHE A O 1
ATOM 650 N N . ARG A 1 86 ? -11.988 -11.486 20.910 1.00 89.25 86 ARG A N 1
ATOM 651 C CA . ARG A 1 86 ? -12.183 -12.430 22.029 1.00 89.25 86 ARG A CA 1
ATOM 652 C C . ARG A 1 86 ? -11.415 -12.040 23.294 1.00 89.25 86 ARG A C 1
ATOM 654 O O . ARG A 1 86 ? -11.829 -12.374 24.395 1.00 89.25 86 ARG A O 1
ATOM 661 N N . SER A 1 87 ? -10.283 -11.354 23.135 1.00 86.44 87 SER A N 1
ATOM 662 C CA . SER A 1 87 ? -9.443 -10.901 24.253 1.00 86.44 87 SER A CA 1
ATOM 663 C C . SER A 1 87 ? -9.870 -9.546 24.825 1.00 86.44 87 SER A C 1
ATOM 665 O O . SER A 1 87 ? -9.391 -9.138 25.886 1.00 86.44 87 SER A O 1
ATOM 667 N N . PHE A 1 88 ? -10.755 -8.834 24.123 1.00 86.62 88 PHE A N 1
ATOM 668 C CA . PHE A 1 88 ? -11.258 -7.542 24.555 1.00 86.62 88 PHE A CA 1
ATOM 669 C C . PHE A 1 88 ? -12.229 -7.722 25.724 1.00 86.62 88 PHE A C 1
ATOM 671 O O . PHE A 1 88 ? -13.127 -8.558 25.685 1.00 86.62 88 PHE A O 1
ATOM 678 N N . ARG A 1 89 ? -12.045 -6.926 26.782 1.00 80.19 89 ARG A N 1
ATOM 679 C CA . ARG A 1 89 ? -12.932 -6.942 27.950 1.00 80.19 89 ARG A CA 1
ATOM 680 C C . ARG A 1 89 ? -14.048 -5.924 27.772 1.00 80.19 89 ARG A C 1
ATOM 682 O O . ARG A 1 89 ? -13.780 -4.725 27.636 1.00 80.19 89 ARG A O 1
ATOM 689 N N . GLU A 1 90 ? -15.282 -6.405 27.839 1.00 76.25 90 GLU A N 1
ATOM 690 C CA . GLU A 1 90 ? -16.479 -5.567 27.859 1.00 76.25 90 GLU A CA 1
ATOM 691 C C . GLU A 1 90 ? -16.429 -4.541 29.004 1.00 76.25 90 GLU A C 1
ATOM 693 O O . GLU A 1 90 ? -15.839 -4.775 30.059 1.00 76.25 90 GLU A O 1
ATOM 698 N N . GLY A 1 91 ? -17.004 -3.359 28.769 1.00 76.56 91 GLY A N 1
ATOM 699 C CA . GLY A 1 91 ? -16.977 -2.234 29.713 1.00 76.56 91 GLY A CA 1
ATOM 700 C C . GLY A 1 91 ? -15.713 -1.366 29.654 1.00 76.56 91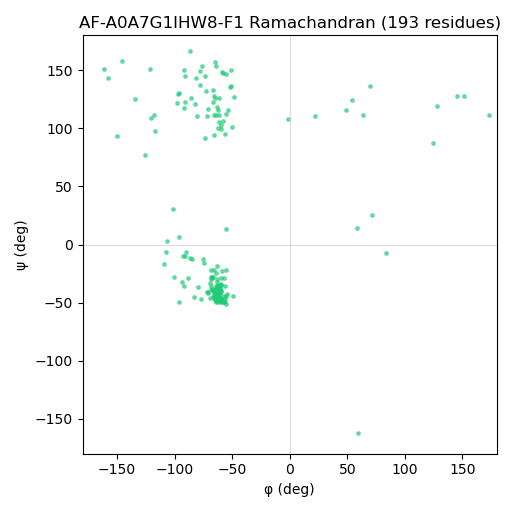 GLY A C 1
ATOM 701 O O . GLY A 1 91 ? -15.677 -0.297 30.262 1.00 76.56 91 GLY A O 1
ATOM 702 N N . THR A 1 92 ? -14.689 -1.765 28.893 1.00 85.00 92 THR A N 1
ATOM 703 C CA . THR A 1 92 ? -13.545 -0.892 28.590 1.00 85.00 92 THR A CA 1
ATOM 704 C C . THR A 1 92 ? -13.814 -0.014 27.361 1.00 85.00 92 THR A C 1
ATOM 706 O O . THR A 1 92 ? -14.772 -0.218 26.617 1.00 85.00 92 THR A O 1
ATOM 709 N N . ASN A 1 93 ? -12.986 1.012 27.138 1.00 91.94 93 ASN A N 1
ATOM 710 C CA . ASN A 1 93 ? -13.178 1.948 26.029 1.00 91.94 93 ASN A CA 1
ATOM 711 C C . ASN A 1 93 ? -12.804 1.301 24.680 1.00 91.94 93 ASN A C 1
ATOM 713 O O . ASN A 1 93 ? -11.652 1.384 24.239 1.00 91.94 93 ASN A O 1
ATOM 717 N N . LEU A 1 94 ? -13.796 0.693 24.018 1.00 91.81 94 LEU A N 1
ATOM 718 C CA . LEU A 1 94 ? -13.646 0.052 22.707 1.00 91.81 94 LEU A CA 1
ATOM 719 C C . LEU A 1 94 ? -13.064 1.013 21.667 1.00 91.81 94 LEU A C 1
ATOM 721 O O . LEU A 1 94 ? -12.152 0.650 20.930 1.00 91.81 94 LEU A O 1
ATOM 725 N N . LYS A 1 95 ? -13.525 2.268 21.652 1.00 92.88 95 LYS A N 1
ATOM 726 C CA . LYS A 1 95 ? -13.027 3.292 20.727 1.00 92.88 95 LYS A CA 1
ATOM 727 C C . LYS A 1 95 ? -11.521 3.498 20.888 1.00 92.88 95 LYS A C 1
ATOM 729 O O . LYS A 1 95 ? -10.791 3.460 19.902 1.00 92.88 95 LYS A O 1
ATOM 734 N N . ALA A 1 96 ? -11.033 3.673 22.115 1.00 94.31 96 ALA A N 1
ATOM 735 C CA . ALA A 1 96 ? -9.602 3.837 22.373 1.00 94.31 96 ALA A CA 1
ATOM 736 C C . ALA A 1 96 ? -8.792 2.598 21.955 1.00 94.31 96 ALA A C 1
ATOM 738 O O . ALA A 1 96 ? -7.699 2.729 21.400 1.00 94.31 96 ALA A O 1
ATOM 739 N N . TRP A 1 97 ? -9.341 1.403 22.179 1.00 95.12 97 TRP A N 1
ATOM 740 C CA . TRP A 1 97 ? -8.724 0.149 21.752 1.00 95.12 97 TRP A CA 1
ATOM 741 C C . TRP A 1 97 ? -8.640 0.031 20.221 1.00 95.12 97 TRP A C 1
ATOM 743 O O . TRP A 1 97 ? -7.564 -0.252 19.695 1.00 95.12 97 TRP A O 1
ATOM 753 N N . LEU A 1 98 ? -9.707 0.361 19.489 1.00 95.38 98 LEU A N 1
ATOM 754 C CA . LEU A 1 98 ? -9.704 0.370 18.021 1.00 95.38 98 LEU A CA 1
ATOM 755 C C . LEU A 1 98 ? -8.726 1.411 17.454 1.00 95.38 98 LEU A C 1
ATOM 757 O O . LEU A 1 98 ? -7.939 1.089 16.566 1.00 95.38 98 LEU A O 1
ATOM 761 N N . TYR A 1 99 ? -8.675 2.626 18.013 1.00 96.12 99 TYR A N 1
ATOM 762 C CA . TYR A 1 99 ? -7.691 3.640 17.598 1.00 96.12 99 TYR A CA 1
ATOM 763 C C . TYR A 1 99 ? -6.242 3.211 17.858 1.00 96.12 99 TYR A C 1
ATOM 765 O O . TYR A 1 99 ? -5.341 3.572 17.095 1.00 96.12 99 TYR A O 1
ATOM 773 N N . ARG A 1 100 ? -5.992 2.424 18.911 1.00 95.69 100 ARG A N 1
ATOM 774 C CA . ARG A 1 100 ? -4.673 1.836 19.178 1.00 95.69 100 ARG A CA 1
ATOM 775 C C . ARG A 1 100 ? -4.283 0.852 18.073 1.00 95.69 100 ARG A C 1
ATOM 777 O O . ARG A 1 100 ? -3.155 0.917 17.588 1.00 95.69 100 ARG A O 1
ATOM 784 N N . ILE A 1 101 ? -5.201 -0.027 17.664 1.00 96.12 101 ILE A N 1
ATOM 785 C CA . ILE A 1 101 ? -4.975 -0.982 16.567 1.00 96.12 101 ILE A CA 1
ATOM 786 C C . ILE A 1 101 ? -4.754 -0.234 15.248 1.00 96.12 101 ILE A C 1
ATOM 788 O O . ILE A 1 101 ? -3.786 -0.534 14.548 1.00 96.12 101 ILE A O 1
ATOM 792 N N . LEU A 1 102 ? -5.579 0.777 14.958 1.00 96.69 102 LEU A N 1
ATOM 793 C CA . LEU A 1 102 ? -5.461 1.636 13.776 1.00 96.69 102 LEU A CA 1
ATOM 794 C C . LEU A 1 102 ? -4.075 2.284 13.697 1.00 96.69 102 LEU A C 1
ATOM 796 O O . LEU A 1 102 ? -3.365 2.158 12.702 1.00 96.69 102 LEU A O 1
ATOM 800 N N . THR A 1 103 ? -3.649 2.918 14.792 1.00 96.88 103 THR A N 1
ATOM 801 C CA . THR A 1 103 ? -2.360 3.618 14.859 1.00 96.88 103 THR A CA 1
ATOM 802 C C . THR A 1 103 ? -1.186 2.652 14.713 1.00 96.88 103 THR A C 1
ATOM 804 O O . THR A 1 103 ? -0.242 2.929 13.974 1.00 96.88 103 THR A O 1
ATOM 807 N N . ASN A 1 104 ? -1.240 1.494 15.378 1.00 96.56 104 ASN A N 1
ATOM 808 C CA . ASN A 1 104 ? -0.199 0.474 15.260 1.00 96.56 104 ASN A CA 1
ATOM 809 C C . ASN A 1 104 ? -0.114 -0.085 13.832 1.00 96.56 104 ASN A C 1
ATOM 811 O O . ASN A 1 104 ? 0.987 -0.287 13.319 1.00 96.56 104 ASN A O 1
ATOM 815 N N . THR A 1 105 ? -1.260 -0.316 13.188 1.00 96.56 105 THR A N 1
ATOM 816 C CA . THR A 1 105 ? -1.319 -0.793 11.801 1.00 96.56 105 THR A CA 1
ATOM 817 C C . THR A 1 105 ? -0.711 0.236 10.859 1.00 96.56 105 THR A C 1
ATOM 819 O O . THR A 1 105 ? 0.203 -0.109 10.116 1.00 96.56 105 THR A O 1
ATOM 822 N N . TYR A 1 106 ? -1.088 1.509 10.989 1.00 96.06 106 TYR A N 1
ATOM 823 C CA . TYR A 1 106 ? -0.494 2.594 10.211 1.00 96.06 106 TYR A CA 1
ATOM 824 C C . TYR A 1 106 ? 1.031 2.672 10.373 1.00 96.06 106 TYR A C 1
ATOM 826 O O . TYR A 1 106 ? 1.754 2.721 9.382 1.00 96.06 106 TYR A O 1
ATOM 834 N N . ILE A 1 107 ? 1.545 2.638 11.610 1.00 95.00 107 ILE A N 1
ATOM 835 C CA . ILE A 1 107 ? 2.994 2.705 11.871 1.00 95.00 107 ILE A CA 1
ATOM 836 C C . ILE A 1 107 ? 3.725 1.525 11.221 1.00 95.00 107 ILE A C 1
ATOM 838 O O . ILE A 1 107 ? 4.807 1.701 10.655 1.00 95.00 107 ILE A O 1
ATOM 842 N N . ASN A 1 108 ? 3.154 0.323 11.298 1.00 92.75 108 ASN A N 1
ATOM 843 C CA . ASN A 1 108 ? 3.750 -0.867 10.702 1.00 92.75 108 ASN A CA 1
ATOM 844 C C . ASN A 1 108 ? 3.768 -0.782 9.172 1.00 92.75 108 ASN A C 1
ATOM 846 O O . ASN A 1 108 ? 4.816 -1.026 8.570 1.00 92.75 108 ASN A O 1
ATOM 850 N N . SER A 1 109 ? 2.661 -0.370 8.554 1.00 90.94 109 SER A N 1
ATOM 851 C CA . SER A 1 109 ? 2.570 -0.181 7.103 1.00 90.94 109 SER A CA 1
ATOM 852 C C . SER A 1 109 ? 3.514 0.925 6.623 1.00 90.94 109 SER A C 1
ATOM 854 O O . SER A 1 109 ? 4.250 0.729 5.658 1.00 90.94 109 SER A O 1
ATOM 856 N N . TYR A 1 110 ? 3.615 2.035 7.361 1.00 89.06 110 TYR A N 1
ATOM 857 C CA . TYR A 1 110 ? 4.561 3.117 7.079 1.00 89.06 110 TYR A CA 1
ATOM 858 C C . TYR A 1 110 ? 6.023 2.644 7.134 1.00 89.06 110 TYR A C 1
ATOM 860 O O . TYR A 1 110 ? 6.807 2.912 6.224 1.00 89.06 110 TYR A O 1
ATOM 868 N N . ARG A 1 111 ? 6.399 1.877 8.168 1.00 89.75 111 ARG A N 1
ATOM 869 C CA . ARG A 1 111 ? 7.750 1.294 8.290 1.00 89.75 111 ARG A CA 1
ATOM 870 C C . ARG A 1 111 ? 8.055 0.289 7.185 1.00 89.75 111 ARG A C 1
ATOM 872 O O . ARG A 1 111 ? 9.199 0.214 6.746 1.00 89.75 111 ARG A O 1
ATOM 879 N N . LYS A 1 112 ? 7.061 -0.490 6.750 1.00 89.12 112 LYS A N 1
ATOM 880 C CA . LYS A 1 112 ? 7.203 -1.420 5.624 1.00 89.12 112 LYS A CA 1
ATOM 881 C C . LYS A 1 112 ? 7.449 -0.652 4.325 1.00 89.12 112 LYS A C 1
ATOM 883 O O . LYS A 1 112 ? 8.408 -0.971 3.631 1.00 89.12 112 LYS A O 1
ATOM 888 N N . LYS A 1 113 ? 6.668 0.402 4.064 1.00 85.62 113 LYS A N 1
ATOM 889 C CA . LYS A 1 113 ? 6.811 1.265 2.882 1.00 85.62 113 LYS A CA 1
ATOM 890 C C . LYS A 1 113 ? 8.174 1.961 2.830 1.00 85.62 113 LYS A C 1
ATOM 892 O O . LYS A 1 113 ? 8.777 2.011 1.772 1.00 85.62 113 LYS A O 1
ATOM 897 N N . GLN A 1 114 ? 8.719 2.404 3.969 1.00 87.00 114 GLN A N 1
ATOM 898 C CA . GLN A 1 114 ? 10.078 2.972 4.016 1.00 87.00 114 GLN A CA 1
ATOM 899 C C . GLN A 1 114 ? 11.206 1.977 3.702 1.00 87.00 114 GLN A C 1
ATOM 901 O O . GLN A 1 114 ? 12.306 2.400 3.362 1.00 87.00 114 GLN A O 1
ATOM 906 N N . ARG A 1 115 ? 10.977 0.669 3.861 1.00 89.06 115 ARG A N 1
ATOM 907 C CA . ARG A 1 115 ? 11.975 -0.371 3.550 1.00 89.06 115 ARG A CA 1
ATOM 908 C C . ARG A 1 115 ? 11.870 -0.883 2.116 1.00 89.06 115 ARG A C 1
ATOM 910 O O . ARG A 1 115 ? 12.727 -1.653 1.696 1.00 89.06 115 ARG A O 1
ATOM 917 N N . GLN A 1 116 ? 10.809 -0.515 1.407 1.00 86.06 116 GLN A N 1
ATOM 918 C CA . GLN A 1 116 ? 10.611 -0.862 0.008 1.00 86.06 116 GLN A CA 1
ATOM 919 C C . GLN A 1 116 ? 11.187 0.248 -0.881 1.00 86.06 116 GLN A C 1
ATOM 921 O O . GLN A 1 116 ? 11.217 1.407 -0.455 1.00 86.06 116 GLN A O 1
ATOM 926 N N . PRO A 1 117 ? 11.658 -0.082 -2.096 1.00 86.81 117 PRO A N 1
ATOM 927 C CA . PRO A 1 117 ? 11.993 0.928 -3.090 1.00 86.81 117 PRO A CA 1
ATOM 928 C C . PRO A 1 117 ? 10.824 1.900 -3.271 1.00 86.81 117 PRO A C 1
ATOM 930 O O . PRO A 1 117 ? 9.663 1.493 -3.300 1.00 86.81 117 PRO A O 1
ATOM 933 N N . ALA A 1 118 ? 11.125 3.195 -3.347 1.00 84.44 118 ALA A N 1
ATOM 934 C CA . ALA A 1 118 ? 10.101 4.199 -3.583 1.00 84.44 118 ALA A CA 1
ATOM 935 C C . ALA A 1 118 ? 9.624 4.096 -5.036 1.00 84.44 118 ALA A C 1
ATOM 937 O O . ALA A 1 118 ? 10.364 4.423 -5.962 1.00 84.44 118 ALA A O 1
ATOM 938 N N . GLU A 1 119 ? 8.390 3.642 -5.217 1.00 85.50 119 GLU A N 1
ATOM 939 C CA . GLU A 1 119 ? 7.735 3.550 -6.518 1.00 85.50 119 GLU A CA 1
ATOM 940 C C . GLU A 1 119 ? 6.844 4.775 -6.731 1.00 85.50 119 GLU A C 1
ATOM 942 O O . GLU A 1 119 ? 6.025 5.127 -5.877 1.00 85.50 119 GLU A O 1
ATOM 947 N N . TYR A 1 120 ? 7.010 5.428 -7.879 1.00 86.31 120 TYR A N 1
ATOM 948 C CA . TYR A 1 120 ? 6.188 6.556 -8.298 1.00 86.31 120 TYR A CA 1
ATOM 949 C C . TYR A 1 120 ? 5.462 6.157 -9.580 1.00 86.31 120 TYR A C 1
ATOM 951 O O . TYR A 1 120 ? 6.127 5.968 -10.600 1.00 86.31 120 TYR A O 1
ATOM 959 N N . PRO A 1 121 ? 4.129 5.993 -9.549 1.00 82.94 121 PRO A N 1
ATOM 960 C CA . PRO A 1 121 ? 3.386 5.650 -10.748 1.00 82.94 121 PRO A CA 1
ATOM 961 C C . PRO A 1 121 ? 3.455 6.812 -11.743 1.00 82.94 121 PRO A C 1
ATOM 963 O O . PRO A 1 121 ? 3.142 7.955 -11.405 1.00 82.94 121 PRO A O 1
ATOM 966 N N . THR A 1 122 ? 3.860 6.511 -12.973 1.00 88.31 122 THR A N 1
ATOM 967 C CA . THR A 1 122 ? 3.798 7.416 -14.124 1.00 88.31 122 THR A CA 1
ATOM 968 C C . THR A 1 122 ? 2.956 6.763 -15.216 1.00 88.31 122 THR A C 1
ATOM 970 O O . THR A 1 122 ? 2.893 5.539 -15.300 1.00 88.31 122 THR A O 1
ATOM 973 N N . GLU A 1 123 ? 2.284 7.561 -16.049 1.00 87.75 123 GLU A N 1
ATOM 974 C CA . GLU A 1 123 ? 1.443 7.031 -17.139 1.00 87.75 123 GLU A CA 1
ATOM 975 C C . GLU A 1 123 ? 2.257 6.214 -18.152 1.00 87.75 123 GLU A C 1
ATOM 977 O O . GLU A 1 123 ? 1.794 5.198 -18.666 1.00 87.75 123 GLU A O 1
ATOM 982 N N . ALA A 1 124 ? 3.491 6.646 -18.403 1.00 90.00 124 ALA A N 1
ATOM 983 C CA . ALA A 1 124 ? 4.474 5.930 -19.196 1.00 90.00 124 ALA A CA 1
ATOM 984 C C . ALA A 1 124 ? 5.879 6.177 -18.634 1.00 90.00 124 ALA A C 1
ATOM 986 O O . ALA A 1 124 ? 6.129 7.169 -17.940 1.00 90.00 124 ALA A O 1
ATOM 987 N N . ILE A 1 125 ? 6.800 5.268 -18.945 1.00 89.00 125 ILE A N 1
ATOM 988 C CA . ILE A 1 125 ? 8.237 5.480 -18.759 1.00 89.00 125 ILE A CA 1
ATOM 989 C C . ILE A 1 125 ? 8.738 6.205 -20.006 1.00 89.00 125 ILE A C 1
ATOM 991 O O . ILE A 1 125 ? 8.500 5.754 -21.123 1.00 89.00 125 ILE A O 1
ATOM 995 N N . THR A 1 126 ? 9.402 7.339 -19.818 1.00 91.94 126 THR A N 1
ATOM 996 C CA . THR A 1 126 ? 9.969 8.116 -20.928 1.00 91.94 126 THR A CA 1
ATOM 997 C C . THR A 1 126 ? 11.244 7.471 -21.469 1.00 91.94 126 THR A C 1
ATOM 999 O O . THR A 1 126 ? 11.986 6.829 -20.722 1.00 91.94 126 THR A O 1
ATOM 1002 N N . ASP A 1 127 ? 11.561 7.716 -22.742 1.00 90.50 127 ASP A N 1
ATOM 1003 C CA . ASP A 1 127 ? 12.802 7.230 -23.367 1.00 90.50 127 ASP A CA 1
ATOM 1004 C C . ASP A 1 127 ? 14.054 7.685 -22.602 1.00 90.50 127 ASP A C 1
ATOM 1006 O O . ASP A 1 127 ? 15.014 6.932 -22.459 1.00 90.50 127 ASP A O 1
ATOM 1010 N N . TRP A 1 128 ? 14.028 8.898 -22.036 1.00 90.44 128 TRP A N 1
ATOM 1011 C CA . TRP A 1 128 ? 15.118 9.408 -21.203 1.00 90.44 128 TRP A CA 1
ATOM 1012 C C . TRP A 1 128 ? 15.281 8.613 -19.900 1.00 90.44 128 TRP A C 1
ATOM 1014 O O . TRP A 1 128 ? 16.400 8.266 -19.533 1.00 90.44 128 TRP A O 1
ATOM 1024 N N . GLN A 1 129 ? 14.179 8.277 -19.218 1.00 89.50 129 GLN A N 1
ATOM 1025 C CA . GLN A 1 129 ? 14.225 7.428 -18.020 1.00 89.50 129 GLN A CA 1
ATOM 1026 C C . GLN A 1 129 ? 14.735 6.021 -18.347 1.00 89.50 129 GLN A C 1
ATOM 1028 O O . GLN A 1 129 ? 15.483 5.441 -17.561 1.00 89.50 129 GLN A O 1
ATOM 1033 N N . LEU A 1 130 ? 14.352 5.481 -19.506 1.00 89.19 130 LEU A N 1
ATOM 1034 C CA . LEU A 1 130 ? 14.816 4.179 -19.968 1.00 89.19 130 LEU A CA 1
ATOM 1035 C C . LEU A 1 130 ? 16.324 4.192 -20.260 1.00 89.19 130 LEU A C 1
ATOM 1037 O O . LEU A 1 130 ? 17.037 3.304 -19.795 1.00 89.19 130 LEU A O 1
ATOM 1041 N N . ALA A 1 131 ? 16.812 5.217 -20.963 1.00 89.81 131 ALA A N 1
ATOM 1042 C CA . ALA A 1 131 ? 18.234 5.401 -21.241 1.00 89.81 131 ALA A CA 1
ATOM 1043 C C . ALA A 1 131 ? 19.053 5.573 -19.951 1.00 89.81 131 ALA A C 1
ATOM 1045 O O . ALA A 1 131 ? 20.041 4.869 -19.760 1.00 89.81 131 ALA A O 1
ATOM 1046 N N . ALA A 1 132 ? 18.597 6.423 -19.026 1.00 89.25 132 ALA A N 1
ATOM 1047 C CA . ALA A 1 132 ? 19.266 6.640 -17.744 1.00 89.25 132 ALA A CA 1
ATOM 1048 C C . ALA A 1 132 ? 19.342 5.357 -16.893 1.00 89.25 132 ALA A C 1
ATOM 1050 O O . ALA A 1 132 ? 20.360 5.081 -16.265 1.00 89.25 132 ALA A O 1
ATOM 1051 N N . ASN A 1 133 ? 18.287 4.535 -16.885 1.00 90.69 133 ASN A N 1
ATOM 1052 C CA . ASN A 1 133 ? 18.318 3.246 -16.189 1.00 90.69 133 ASN A CA 1
ATOM 1053 C C . ASN A 1 133 ? 19.266 2.244 -16.873 1.00 90.69 133 ASN A C 1
ATOM 1055 O O . ASN A 1 133 ? 19.933 1.448 -16.212 1.00 90.69 133 ASN A O 1
ATOM 1059 N N . ALA A 1 134 ? 19.347 2.284 -18.202 1.00 90.19 134 ALA A N 1
ATOM 1060 C CA . ALA A 1 134 ? 20.205 1.399 -18.971 1.00 90.19 134 ALA A CA 1
ATOM 1061 C C . ALA A 1 134 ? 21.703 1.660 -18.766 1.00 90.19 134 ALA A C 1
ATOM 1063 O O . ALA A 1 134 ? 22.475 0.706 -18.813 1.00 90.19 134 ALA A O 1
ATOM 1064 N N . GLU A 1 135 ? 22.113 2.893 -18.453 1.00 89.12 135 GLU A N 1
ATOM 1065 C CA . GLU A 1 135 ? 23.497 3.221 -18.060 1.00 89.12 135 GLU A CA 1
ATOM 1066 C C . GLU A 1 135 ? 23.965 2.458 -16.808 1.00 89.12 135 GLU A C 1
ATOM 1068 O O . GLU A 1 135 ? 25.163 2.269 -16.593 1.00 89.12 135 GLU A O 1
ATOM 1073 N N . HIS A 1 136 ? 23.025 1.992 -15.983 1.00 88.75 136 HIS A N 1
ATOM 1074 C CA . HIS A 1 136 ? 23.293 1.206 -14.780 1.00 88.75 136 HIS A CA 1
ATOM 1075 C C . HIS A 1 136 ? 22.942 -0.284 -14.930 1.00 88.75 136 HIS A C 1
ATOM 1077 O O . HIS A 1 136 ? 23.090 -1.051 -13.977 1.00 88.75 136 HIS A O 1
ATOM 1083 N N . SER A 1 137 ? 22.501 -0.714 -16.117 1.00 89.81 137 SER A N 1
ATOM 1084 C CA . SER A 1 137 ? 22.212 -2.114 -16.438 1.00 89.81 137 SER A CA 1
ATOM 1085 C C . SER A 1 137 ? 23.446 -2.810 -17.013 1.00 89.81 137 SER A C 1
ATOM 1087 O O . SER A 1 137 ? 24.203 -2.222 -17.779 1.00 89.81 137 SER A O 1
ATOM 1089 N N . SER A 1 138 ? 23.627 -4.098 -16.709 1.00 85.62 138 SER A N 1
ATOM 1090 C CA . SER A 1 138 ? 24.752 -4.898 -17.220 1.00 85.62 138 SER A CA 1
ATOM 1091 C C . SER A 1 138 ? 24.749 -5.082 -18.740 1.00 85.62 138 SER A C 1
ATOM 1093 O O . SER A 1 138 ? 25.798 -5.338 -19.323 1.00 85.62 138 SER A O 1
ATOM 1095 N N . SER A 1 139 ? 23.582 -4.979 -19.375 1.00 84.62 139 SER A N 1
ATOM 1096 C CA . SER A 1 139 ? 23.405 -5.148 -20.825 1.00 84.62 139 SER A CA 1
ATOM 1097 C C . SER A 1 139 ? 23.087 -3.844 -21.558 1.00 84.62 139 SER A C 1
ATOM 1099 O O . SER A 1 139 ? 23.247 -3.784 -22.775 1.00 84.62 139 SER A O 1
ATOM 1101 N N . GLY A 1 140 ? 22.668 -2.801 -20.832 1.00 89.12 140 GLY A N 1
ATOM 1102 C CA . GLY A 1 140 ? 22.260 -1.521 -21.408 1.00 89.12 140 GLY A CA 1
ATOM 1103 C C . GLY A 1 140 ? 21.089 -1.616 -22.397 1.00 89.12 140 GLY A C 1
ATOM 1104 O O . GLY A 1 140 ? 20.338 -2.591 -22.412 1.00 89.12 140 GLY A O 1
ATOM 1105 N N . LEU A 1 141 ? 20.924 -0.575 -23.221 1.00 88.12 141 LEU A N 1
ATOM 1106 C CA . LEU A 1 141 ? 20.049 -0.603 -24.397 1.00 88.12 141 LEU A CA 1
ATOM 1107 C C . LEU A 1 141 ? 20.882 -1.025 -25.600 1.00 88.12 141 LEU A C 1
ATOM 1109 O O . LEU A 1 141 ? 21.823 -0.331 -25.984 1.00 88.12 141 LEU A O 1
ATOM 1113 N N . ARG A 1 142 ? 20.532 -2.165 -26.191 1.00 88.19 142 ARG A N 1
ATOM 1114 C CA . ARG A 1 142 ? 21.244 -2.719 -27.340 1.00 88.19 142 ARG A CA 1
ATOM 1115 C C . ARG A 1 142 ? 20.534 -2.323 -28.628 1.00 88.19 142 ARG A C 1
ATOM 1117 O O . ARG A 1 142 ? 19.319 -2.451 -28.745 1.00 88.19 142 ARG A O 1
ATOM 1124 N N . SER A 1 143 ? 21.301 -1.805 -29.581 1.00 89.94 143 SER A N 1
ATOM 1125 C CA . SER A 1 143 ? 20.812 -1.511 -30.928 1.00 89.94 143 SER A CA 1
ATOM 1126 C C . SER A 1 143 ? 20.737 -2.805 -31.740 1.00 89.94 143 SER A C 1
ATOM 1128 O O . SER A 1 143 ? 21.566 -3.701 -31.560 1.00 89.94 143 SER A O 1
ATOM 1130 N N . ALA A 1 144 ? 19.793 -2.878 -32.680 1.00 89.69 144 ALA A N 1
ATOM 1131 C CA . ALA A 1 144 ? 19.661 -4.015 -33.592 1.00 89.69 144 ALA A CA 1
ATOM 1132 C C . ALA A 1 144 ? 20.950 -4.273 -34.394 1.00 89.69 144 ALA A C 1
ATOM 1134 O O . ALA A 1 144 ? 21.244 -5.409 -34.754 1.00 89.69 144 ALA A O 1
ATOM 1135 N N . GLU A 1 145 ? 21.750 -3.232 -34.649 1.00 91.00 145 GLU A N 1
ATOM 1136 C CA . GLU A 1 145 ? 23.051 -3.372 -35.310 1.00 91.00 145 GLU A CA 1
ATOM 1137 C C . GLU A 1 145 ? 24.070 -4.126 -34.444 1.00 91.00 145 GLU A C 1
ATOM 1139 O O . GLU A 1 145 ? 24.813 -4.954 -34.958 1.00 91.00 145 GLU A O 1
ATOM 1144 N N . VAL A 1 146 ? 24.080 -3.891 -33.129 1.00 89.12 146 VAL A N 1
ATOM 1145 C CA . VAL A 1 146 ? 25.010 -4.535 -32.193 1.00 89.12 146 VAL A CA 1
ATOM 1146 C C . VAL A 1 146 ? 24.634 -6.005 -32.034 1.00 89.12 146 VAL A C 1
ATOM 1148 O O . VAL A 1 146 ? 25.507 -6.867 -32.048 1.00 89.12 146 VAL A O 1
ATOM 1151 N N . GLU A 1 147 ? 23.336 -6.302 -31.957 1.00 89.06 147 GLU A N 1
ATOM 1152 C CA . GLU A 1 147 ? 22.842 -7.682 -31.953 1.00 89.06 147 GLU A CA 1
ATOM 1153 C C . GLU A 1 147 ? 23.179 -8.412 -33.257 1.00 89.06 147 GLU A C 1
ATOM 1155 O O . GLU A 1 147 ? 23.627 -9.558 -33.231 1.00 89.06 147 GLU A O 1
ATOM 1160 N N . ALA A 1 148 ? 23.021 -7.742 -34.403 1.00 87.75 148 ALA A N 1
ATOM 1161 C CA . ALA A 1 148 ? 23.391 -8.309 -35.692 1.00 87.75 148 ALA A CA 1
ATOM 1162 C C . ALA A 1 148 ? 24.901 -8.575 -35.790 1.00 87.75 148 ALA A C 1
ATOM 1164 O O . ALA A 1 148 ? 25.291 -9.627 -36.288 1.00 87.75 148 ALA A O 1
ATOM 1165 N N . LEU A 1 149 ? 25.743 -7.659 -35.298 1.00 87.88 149 LEU A N 1
ATOM 1166 C CA . LEU A 1 149 ? 27.198 -7.828 -35.281 1.00 87.88 149 LEU A CA 1
ATOM 1167 C C . LEU A 1 149 ? 27.642 -8.972 -34.361 1.00 87.88 149 LEU A C 1
ATOM 1169 O O . LEU A 1 149 ? 28.535 -9.720 -34.740 1.00 87.88 149 LEU A O 1
ATOM 1173 N N . GLU A 1 150 ? 27.007 -9.161 -33.203 1.00 86.25 150 GLU A N 1
ATOM 1174 C CA . GLU A 1 150 ? 27.295 -10.307 -32.325 1.00 86.25 150 GLU A CA 1
ATOM 1175 C C . GLU A 1 150 ? 26.867 -11.653 -32.916 1.00 86.25 150 GLU A C 1
ATOM 1177 O O . GLU A 1 150 ? 27.462 -12.683 -32.602 1.00 86.25 150 GLU A O 1
ATOM 1182 N N . ALA A 1 151 ? 25.843 -11.668 -33.771 1.00 85.38 151 ALA A N 1
ATOM 1183 C CA . ALA A 1 151 ? 25.423 -12.880 -34.466 1.00 85.38 151 ALA A CA 1
ATOM 1184 C C . ALA A 1 151 ? 26.376 -13.271 -35.610 1.00 85.38 151 ALA A C 1
ATOM 1186 O O . ALA A 1 151 ? 26.317 -14.405 -36.101 1.00 85.38 151 ALA A O 1
ATOM 1187 N N . LEU A 1 152 ? 27.239 -12.355 -36.063 1.00 84.19 152 LEU A N 1
ATOM 1188 C CA . LEU A 1 152 ? 28.233 -12.659 -37.082 1.00 84.19 152 LEU A CA 1
ATOM 1189 C C . LEU A 1 152 ? 29.412 -13.424 -36.465 1.00 84.19 152 LEU A C 1
ATOM 1191 O O . LEU A 1 152 ? 29.887 -13.077 -35.386 1.00 84.19 152 LEU A O 1
ATOM 1195 N N . PRO A 1 153 ? 29.922 -14.466 -37.147 1.00 79.38 153 PRO A N 1
ATOM 1196 C CA . PRO A 1 153 ? 31.100 -15.172 -36.676 1.00 79.38 153 PRO A CA 1
ATOM 1197 C C . PRO A 1 153 ? 32.306 -14.233 -36.703 1.00 79.38 153 PRO A C 1
ATOM 1199 O O . PRO A 1 153 ? 32.645 -13.691 -37.756 1.00 79.38 153 PRO A O 1
ATOM 1202 N N . ASP A 1 154 ? 32.979 -14.103 -35.564 1.00 84.56 154 ASP A N 1
ATOM 1203 C CA . ASP A 1 154 ? 34.272 -13.433 -35.489 1.00 84.56 154 ASP A CA 1
ATOM 1204 C C . ASP A 1 154 ? 35.286 -14.234 -36.321 1.00 84.56 154 ASP A C 1
ATOM 1206 O O . ASP A 1 154 ? 35.604 -15.390 -36.012 1.00 84.56 154 ASP A O 1
ATOM 1210 N N . SER A 1 155 ? 35.734 -13.647 -37.433 1.00 83.88 155 SER A N 1
ATOM 1211 C CA . SER A 1 155 ? 36.644 -14.298 -38.374 1.00 83.88 155 SER A CA 1
ATOM 1212 C C . SER A 1 155 ? 37.983 -14.638 -37.731 1.00 83.88 155 SER A C 1
ATOM 1214 O O . SER A 1 155 ? 38.523 -15.699 -38.029 1.00 83.88 155 SER A O 1
ATOM 1216 N N . GLU A 1 156 ? 38.482 -13.807 -36.811 1.00 85.06 156 GLU A N 1
ATOM 1217 C CA . GLU A 1 156 ? 39.760 -14.048 -36.135 1.00 85.06 156 GLU A CA 1
ATOM 1218 C C . GLU A 1 156 ? 39.646 -15.243 -35.183 1.00 85.06 156 GLU A C 1
ATOM 1220 O O . GLU A 1 156 ? 40.471 -16.160 -35.220 1.00 85.06 156 GLU A O 1
ATOM 1225 N N . ILE A 1 157 ? 38.570 -15.297 -34.389 1.00 84.25 157 ILE A N 1
ATOM 1226 C CA . ILE A 1 157 ? 38.304 -16.425 -33.483 1.00 84.25 157 ILE A CA 1
ATOM 1227 C C . ILE A 1 157 ? 38.049 -17.708 -34.282 1.00 84.25 157 ILE A C 1
ATOM 1229 O O . ILE A 1 157 ? 38.559 -18.776 -33.934 1.00 84.25 157 ILE A O 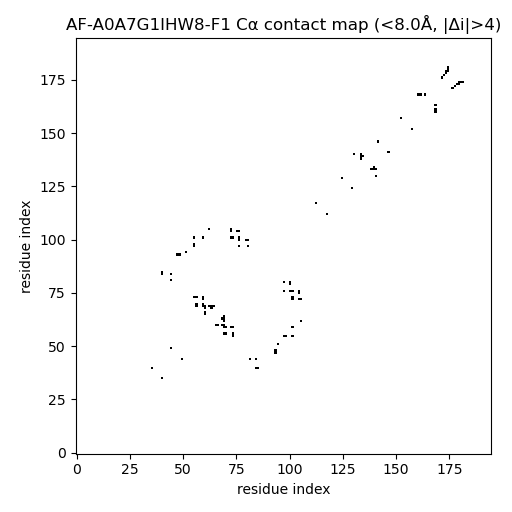1
ATOM 1233 N N . LYS A 1 158 ? 37.281 -17.623 -35.374 1.00 83.88 158 LYS A N 1
ATOM 1234 C CA . LYS A 1 158 ? 36.974 -18.769 -36.235 1.00 83.88 158 LYS A CA 1
ATOM 1235 C C . LYS A 1 158 ? 38.231 -19.340 -36.889 1.00 83.88 158 LYS A C 1
ATOM 1237 O O . LYS A 1 158 ? 38.406 -20.557 -36.865 1.00 83.88 158 LYS A O 1
ATOM 1242 N N . GLU A 1 159 ? 39.094 -18.500 -37.457 1.00 88.12 159 GLU A N 1
ATOM 1243 C CA . GLU A 1 159 ? 40.356 -18.932 -38.072 1.00 88.12 159 GLU A CA 1
ATOM 1244 C C . GLU A 1 159 ? 41.307 -19.538 -37.035 1.00 88.12 159 GLU A C 1
ATOM 1246 O O . GLU A 1 159 ? 41.866 -20.613 -37.269 1.00 88.12 159 GLU A O 1
ATOM 1251 N N . ALA A 1 160 ? 41.424 -18.921 -35.854 1.00 86.38 160 ALA A N 1
ATOM 1252 C CA . ALA A 1 160 ? 42.224 -19.451 -34.754 1.00 86.38 160 ALA A CA 1
ATOM 1253 C C . ALA A 1 160 ? 41.721 -20.829 -34.292 1.00 86.38 160 ALA A C 1
ATOM 1255 O O . ALA A 1 160 ? 42.515 -21.761 -34.163 1.00 86.38 160 ALA A O 1
ATOM 1256 N N . LEU A 1 161 ? 40.405 -21.000 -34.114 1.00 83.94 161 LEU A N 1
ATOM 1257 C CA . LEU A 1 161 ? 39.811 -22.298 -33.786 1.00 83.94 161 LEU A CA 1
ATOM 1258 C C . LEU A 1 161 ? 40.046 -23.326 -34.899 1.00 83.94 161 LEU A C 1
ATOM 1260 O O . LEU A 1 161 ? 40.335 -24.484 -34.604 1.00 83.94 161 LEU A O 1
ATOM 1264 N N . GLN A 1 162 ? 39.955 -22.933 -36.172 1.00 87.50 162 GLN A N 1
ATOM 1265 C CA . GLN A 1 162 ? 40.189 -23.822 -37.316 1.00 87.50 162 GLN A CA 1
ATOM 1266 C C . GLN A 1 162 ? 41.653 -24.265 -37.453 1.00 87.50 162 GLN A C 1
ATOM 1268 O O . GLN A 1 162 ? 41.892 -25.385 -37.903 1.00 87.50 162 GLN A O 1
ATOM 1273 N N . ALA A 1 163 ? 42.613 -23.445 -37.019 1.00 90.50 163 ALA A N 1
ATOM 1274 C CA . ALA A 1 163 ? 44.034 -23.792 -37.011 1.00 90.50 163 ALA A CA 1
ATOM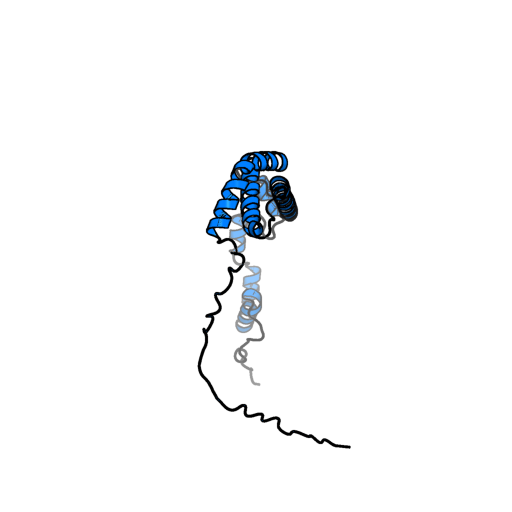 1275 C C . ALA A 1 163 ? 44.389 -24.892 -35.991 1.00 90.50 163 ALA A C 1
ATOM 1277 O O . ALA A 1 163 ? 45.403 -25.577 -36.150 1.00 90.50 163 ALA A O 1
ATOM 1278 N N . LEU A 1 164 ? 43.564 -25.091 -34.955 1.00 87.38 164 LEU A N 1
ATOM 1279 C CA . LEU A 1 164 ? 43.734 -26.201 -34.021 1.00 87.38 164 LEU A CA 1
ATOM 1280 C C . LEU A 1 164 ? 43.324 -27.532 -34.676 1.00 87.38 164 LEU A C 1
ATOM 1282 O O . LEU A 1 164 ? 42.334 -27.577 -35.414 1.00 87.38 164 LEU A O 1
ATOM 1286 N N . PRO A 1 165 ? 44.012 -28.645 -34.353 1.00 90.56 165 PRO A N 1
ATOM 1287 C CA . PRO A 1 165 ? 43.528 -29.978 -34.692 1.00 90.56 165 PRO A CA 1
ATOM 1288 C C . PRO A 1 165 ? 42.144 -30.235 -34.078 1.00 90.56 165 PRO A C 1
ATOM 1290 O O . PRO A 1 165 ? 41.849 -29.764 -32.977 1.00 90.56 165 PRO A O 1
ATOM 1293 N N . GLU A 1 166 ? 41.315 -31.016 -34.776 1.00 79.69 166 GLU A N 1
ATOM 1294 C CA . GLU A 1 166 ? 39.898 -31.248 -34.444 1.00 79.69 166 GLU A CA 1
ATOM 1295 C C . GLU A 1 166 ? 39.668 -31.627 -32.973 1.00 79.69 166 GLU A C 1
ATOM 1297 O O . GLU A 1 166 ? 38.793 -31.080 -32.305 1.00 79.69 166 GLU A O 1
ATOM 1302 N N . GLU A 1 167 ? 40.507 -32.520 -32.445 1.00 79.81 167 GLU A N 1
ATOM 1303 C CA . GLU A 1 167 ? 40.400 -33.039 -31.078 1.00 79.81 167 GLU A CA 1
ATOM 1304 C C . GLU A 1 167 ? 40.573 -31.940 -30.017 1.00 79.81 167 GLU A C 1
ATOM 1306 O O . GLU A 1 167 ? 39.875 -31.937 -29.002 1.00 79.81 167 GLU A O 1
ATOM 1311 N N . PHE A 1 168 ? 41.453 -30.967 -30.267 1.00 81.69 168 PHE A N 1
ATOM 1312 C CA . PHE A 1 168 ? 41.668 -29.838 -29.362 1.00 81.69 168 PHE A CA 1
ATOM 1313 C C . PHE A 1 168 ? 40.582 -28.771 -29.517 1.00 81.69 168 PHE A C 1
ATOM 1315 O O . PHE A 1 168 ? 40.149 -28.201 -28.518 1.00 81.69 168 PHE A O 1
ATOM 1322 N N . ARG A 1 169 ? 40.093 -28.538 -30.743 1.00 86.62 169 ARG A N 1
ATOM 1323 C CA . ARG A 1 169 ? 39.007 -27.583 -31.009 1.00 86.62 169 ARG A CA 1
ATOM 1324 C C . ARG A 1 169 ? 37.719 -27.978 -30.292 1.00 86.62 169 ARG A C 1
ATOM 1326 O O . ARG A 1 169 ? 37.118 -27.144 -29.619 1.00 86.62 169 ARG A O 1
ATOM 1333 N N . MET A 1 170 ? 37.322 -29.248 -30.398 1.00 82.31 170 MET A N 1
ATOM 1334 C CA . MET A 1 170 ? 36.111 -29.750 -29.743 1.00 82.31 170 MET A CA 1
ATOM 1335 C C . MET A 1 170 ? 36.233 -29.706 -28.216 1.00 82.31 170 MET A C 1
ATOM 1337 O O . MET A 1 170 ? 35.286 -29.317 -27.538 1.00 82.31 170 MET A O 1
ATOM 1341 N N . ALA A 1 171 ? 37.401 -30.049 -27.663 1.00 82.31 171 ALA A N 1
ATOM 1342 C CA . ALA A 1 171 ? 37.633 -29.994 -26.221 1.00 82.31 171 ALA A CA 1
ATOM 1343 C C . ALA A 1 171 ? 37.522 -28.565 -25.654 1.00 82.31 171 ALA A C 1
ATOM 1345 O O . ALA A 1 171 ? 36.876 -28.377 -24.625 1.00 82.31 171 ALA A O 1
ATOM 1346 N N . VAL A 1 172 ? 38.107 -27.573 -26.337 1.00 83.56 172 VAL A N 1
ATOM 1347 C CA . VAL A 1 172 ? 38.032 -26.149 -25.958 1.00 83.56 172 VAL A CA 1
ATOM 1348 C C . VAL A 1 172 ? 36.602 -25.623 -26.086 1.00 83.56 172 VAL A C 1
ATOM 1350 O O . VAL A 1 172 ? 36.093 -25.002 -25.160 1.00 83.56 172 VAL A O 1
ATOM 1353 N N . TYR A 1 173 ? 35.908 -25.937 -27.183 1.00 84.38 173 TYR A N 1
ATOM 1354 C CA . TYR A 1 173 ? 34.517 -25.522 -27.384 1.00 84.38 173 TYR A CA 1
ATOM 1355 C C . TYR A 1 173 ? 33.595 -26.013 -26.254 1.00 84.38 173 TYR A C 1
ATOM 1357 O O . TYR A 1 173 ? 32.868 -25.227 -25.647 1.00 84.38 173 TYR A O 1
ATOM 1365 N N . TYR A 1 174 ? 33.670 -27.302 -25.911 1.00 82.69 174 TYR A N 1
ATOM 1366 C CA . TYR A 1 174 ? 32.827 -27.880 -24.863 1.00 82.69 174 TYR A CA 1
ATOM 1367 C C . TYR A 1 174 ? 33.171 -27.389 -23.453 1.00 82.69 174 TYR A C 1
ATOM 1369 O O . TYR A 1 174 ? 32.277 -27.276 -22.613 1.00 82.69 174 TYR A O 1
ATOM 1377 N N . ALA A 1 175 ? 34.445 -27.114 -23.172 1.00 82.12 175 ALA A N 1
ATOM 1378 C CA . ALA A 1 175 ? 34.870 -26.627 -21.864 1.00 82.12 175 ALA A CA 1
ATOM 1379 C C . ALA A 1 175 ? 34.543 -25.138 -21.664 1.00 82.12 175 ALA A C 1
ATOM 1381 O O . ALA A 1 175 ? 33.981 -24.782 -20.628 1.00 82.12 175 ALA A O 1
ATOM 1382 N N . ASP A 1 176 ? 34.858 -24.294 -22.650 1.00 78.94 176 ASP A N 1
ATOM 1383 C CA . ASP A 1 176 ? 34.890 -22.838 -22.479 1.00 78.94 176 ASP A CA 1
ATOM 1384 C C . ASP A 1 176 ? 33.643 -22.123 -23.026 1.00 78.94 176 ASP A C 1
ATOM 1386 O O . ASP A 1 176 ? 33.271 -21.077 -22.497 1.00 78.94 176 ASP A O 1
ATOM 1390 N N . VAL A 1 177 ? 32.963 -22.676 -24.043 1.00 81.56 177 VAL A N 1
ATOM 1391 C CA . VAL A 1 177 ? 31.741 -22.075 -24.624 1.00 81.56 177 VAL A CA 1
ATOM 1392 C C . VAL A 1 177 ? 30.477 -22.692 -24.026 1.00 81.56 177 VAL A C 1
ATOM 1394 O O . VAL A 1 177 ? 29.589 -21.968 -23.584 1.00 81.56 177 VAL A O 1
ATOM 1397 N N . GLU A 1 178 ? 30.390 -24.024 -23.976 1.00 79.62 178 GLU A N 1
ATOM 1398 C CA . GLU A 1 178 ? 29.225 -24.715 -23.392 1.00 79.62 178 GLU A CA 1
ATOM 1399 C C . GLU A 1 178 ? 29.321 -24.880 -21.863 1.00 79.62 178 GLU A C 1
ATOM 1401 O O . GLU A 1 178 ? 28.328 -25.193 -21.203 1.00 79.62 178 GLU A O 1
ATOM 1406 N N . GLY A 1 179 ? 30.500 -24.643 -21.276 1.00 77.56 179 GLY A N 1
ATOM 1407 C CA . GLY A 1 179 ? 30.700 -24.652 -19.825 1.00 77.56 179 GLY A CA 1
ATOM 1408 C C . GLY A 1 179 ? 30.629 -26.044 -19.189 1.00 77.56 179 GLY A C 1
ATOM 1409 O O . GLY A 1 179 ? 30.296 -26.167 -18.004 1.00 77.56 179 GLY A O 1
ATOM 1410 N N . PHE A 1 180 ? 30.912 -27.117 -19.938 1.00 75.88 180 PHE A N 1
ATOM 1411 C CA . PHE A 1 180 ? 30.875 -28.459 -19.366 1.00 75.88 180 PHE A CA 1
ATOM 1412 C C . PHE A 1 180 ? 31.981 -28.658 -18.316 1.00 75.88 180 PHE A C 1
ATOM 1414 O O . PHE A 1 180 ? 33.155 -28.375 -18.564 1.00 75.88 180 PHE A O 1
ATOM 1421 N N . PRO A 1 181 ? 31.658 -29.227 -17.138 1.00 69.38 181 PRO A N 1
ATOM 1422 C CA . PRO A 1 181 ? 32.649 -29.463 -16.100 1.00 69.38 181 PRO A CA 1
ATOM 1423 C C . PRO A 1 181 ? 33.674 -30.512 -16.550 1.00 69.38 181 PRO A C 1
ATOM 1425 O O . PRO A 1 181 ? 33.346 -31.676 -16.799 1.00 69.38 181 PRO A O 1
ATOM 1428 N N . THR A 1 182 ? 34.947 -30.118 -16.544 1.00 56.66 182 THR A N 1
ATOM 1429 C CA . THR A 1 182 ? 36.112 -30.908 -16.991 1.00 56.66 182 THR A CA 1
ATOM 1430 C C . THR A 1 182 ? 36.253 -32.272 -16.301 1.00 56.66 182 THR A C 1
ATOM 1432 O O . THR A 1 182 ? 36.844 -33.207 -16.844 1.00 56.66 182 THR A O 1
ATOM 1435 N N . ARG A 1 183 ? 35.650 -32.441 -15.115 1.00 49.69 183 ARG A N 1
ATOM 1436 C CA . ARG A 1 183 ? 35.659 -33.693 -14.341 1.00 49.69 183 ARG A CA 1
ATOM 1437 C C . ARG A 1 183 ? 34.734 -34.784 -14.900 1.00 49.69 183 ARG A C 1
ATOM 1439 O O . ARG A 1 183 ? 34.859 -35.937 -14.492 1.00 49.69 183 ARG A O 1
ATOM 1446 N N . ARG A 1 184 ? 33.839 -34.460 -15.840 1.00 41.94 184 ARG A N 1
ATOM 1447 C CA . ARG A 1 184 ? 33.019 -35.440 -16.574 1.00 41.94 184 ARG A CA 1
ATOM 1448 C C . ARG A 1 184 ? 33.569 -35.699 -17.980 1.00 41.94 184 ARG A C 1
ATOM 1450 O O . ARG A 1 184 ? 32.803 -36.002 -18.881 1.00 41.94 184 ARG A O 1
ATOM 1457 N N . SER A 1 185 ? 34.882 -35.599 -18.179 1.00 46.44 185 SER A N 1
ATOM 1458 C CA . SER A 1 185 ? 35.509 -36.092 -19.405 1.00 46.44 185 SER A CA 1
ATOM 1459 C C . SER A 1 185 ? 35.482 -37.631 -19.390 1.00 46.44 185 SER A C 1
ATOM 1461 O O . SER A 1 185 ? 36.071 -38.238 -18.484 1.00 46.44 185 SER A O 1
ATOM 1463 N N . PRO A 1 186 ? 34.783 -38.312 -20.322 1.00 40.00 186 PRO A N 1
ATOM 1464 C CA . PRO A 1 186 ? 34.925 -39.749 -20.466 1.00 40.00 186 PRO A CA 1
ATOM 1465 C C . PRO A 1 186 ? 36.385 -39.997 -20.831 1.00 40.00 186 PRO A C 1
ATOM 1467 O O . PRO A 1 186 ? 36.897 -39.435 -21.796 1.00 40.00 186 PRO A O 1
ATOM 1470 N N . ARG A 1 187 ? 37.053 -40.855 -20.065 1.00 45.97 187 ARG A N 1
ATOM 1471 C CA . ARG A 1 187 ? 38.446 -41.314 -20.222 1.00 45.97 187 ARG A CA 1
ATOM 1472 C C . ARG A 1 187 ? 38.777 -41.933 -21.605 1.00 45.97 187 ARG A C 1
ATOM 1474 O O . ARG A 1 187 ? 39.797 -42.599 -21.733 1.00 45.97 187 ARG A O 1
ATOM 1481 N N . SER A 1 188 ? 37.909 -41.761 -22.602 1.00 52.56 188 SER A N 1
ATOM 1482 C CA . SER A 1 188 ? 37.910 -42.354 -23.936 1.00 52.56 188 SER A CA 1
ATOM 1483 C C . SER A 1 188 ? 38.280 -41.394 -25.074 1.00 52.56 188 SER A C 1
ATOM 1485 O O . SER A 1 188 ? 38.392 -41.863 -26.197 1.00 52.56 188 SER A O 1
ATOM 1487 N N . TRP A 1 189 ? 38.456 -40.090 -24.837 1.00 53.00 189 TRP A N 1
ATOM 1488 C CA . TRP A 1 189 ? 38.614 -39.106 -25.928 1.00 53.00 189 TRP A CA 1
ATOM 1489 C C . TRP A 1 189 ? 40.058 -38.734 -26.298 1.00 53.00 189 TRP A C 1
ATOM 1491 O O . TRP A 1 189 ? 40.258 -37.876 -27.145 1.00 53.00 189 TRP A O 1
ATOM 1501 N N . ILE A 1 190 ? 41.068 -39.398 -25.726 1.00 59.88 190 ILE A N 1
ATOM 1502 C CA . ILE A 1 190 ? 42.457 -39.300 -26.206 1.00 59.88 190 ILE A CA 1
ATO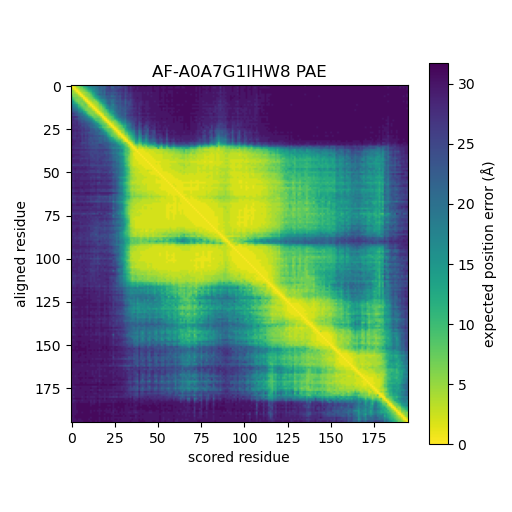M 1503 C C . ILE A 1 190 ? 42.907 -40.713 -26.590 1.00 59.88 190 ILE A C 1
ATOM 1505 O O . ILE A 1 190 ? 43.104 -41.537 -25.684 1.00 59.88 190 ILE A O 1
ATOM 1509 N N . PRO A 1 191 ? 43.087 -41.048 -27.882 1.00 44.88 191 PRO A N 1
ATOM 1510 C CA . PRO A 1 191 ? 43.831 -42.245 -28.225 1.00 44.88 191 PRO A CA 1
ATOM 1511 C C . PRO A 1 191 ? 45.256 -42.059 -27.698 1.00 44.88 191 PRO A C 1
ATOM 1513 O O . PRO A 1 191 ? 45.986 -41.165 -28.117 1.00 44.88 191 PRO A O 1
ATOM 1516 N N . ARG A 1 192 ? 45.661 -42.898 -26.738 1.00 47.00 192 ARG A N 1
ATOM 1517 C CA . ARG A 1 192 ? 47.075 -43.047 -26.385 1.00 47.00 192 ARG A CA 1
ATOM 1518 C C . ARG A 1 192 ? 47.791 -43.513 -27.650 1.00 47.00 192 ARG A C 1
ATOM 1520 O O . ARG A 1 192 ? 47.731 -44.699 -27.967 1.00 47.00 192 ARG A O 1
ATOM 1527 N N . SER A 1 193 ? 48.434 -42.598 -28.371 1.00 44.59 193 SER A N 1
ATOM 1528 C CA . SER A 1 193 ? 49.405 -42.947 -29.400 1.00 44.59 193 SER A CA 1
ATOM 1529 C C . SER A 1 193 ? 50.511 -43.748 -28.716 1.00 44.59 193 SER A C 1
ATOM 1531 O O . SER A 1 193 ? 51.304 -43.252 -27.917 1.00 44.59 193 SER A O 1
ATOM 1533 N N . GLY A 1 194 ? 50.449 -45.060 -28.918 1.00 46.94 194 GLY A N 1
ATOM 1534 C CA . GLY A 1 194 ? 51.430 -45.997 -28.421 1.00 46.94 194 GLY A CA 1
ATOM 1535 C C . GLY A 1 194 ? 52.626 -46.037 -29.360 1.00 46.94 194 GLY A C 1
ATOM 1536 O O . GLY A 1 194 ? 52.465 -46.471 -30.494 1.00 46.94 194 GLY A O 1
ATOM 1537 N N . ARG A 1 195 ? 53.786 -45.708 -28.780 1.00 37.91 195 ARG A N 1
ATOM 1538 C CA . ARG A 1 195 ? 55.167 -45.901 -29.254 1.00 37.91 195 ARG A CA 1
ATOM 1539 C C . ARG A 1 195 ? 55.686 -44.991 -30.363 1.00 37.91 195 ARG A C 1
ATOM 1541 O O . ARG A 1 195 ? 55.142 -45.016 -31.480 1.00 37.91 195 ARG A O 1
#

Radius of gyration: 40.58 Å; Cα contacts (8 Å, |Δi|>4): 61; chains: 1; bounding box: 86×68×91 Å

Foldseek 3Di:
DDDDDDDDDDDDDDDDDDDDDDDPPPPDPPPDPDLQDLVNLVVVCCVPPVVCLVVQLVVLCVLPVDNVSSVVLSVVLSVVCSVCSSVDDPPDDPNVVSVVSSVVSSVVVVVVCVVDPDDDDDPDQDPVNLQVVQVVDPNRDDDPVNVVVVPDDDPVVVVVLVPDDPLVSVVCCCCPVVPDDPVPDDPPSDPPPDD

pLDDT: mean 77.84, std 21.08, range [32.38, 97.38]